Protein 5YY9 (pdb70)

B-factor: mean 42.86, std 7.59, range [27.13, 71.32]

Secondary structure (DSSP, 8-state):
----EEEE-TTT--EEEEEEEEEEEE--SSTT---EEEEEEEETTEEEEEEEEE-GGGEEEPP--B--GGG--TT-EEEEEE-TT-TTS--EEEEEEEEEEEE-SS-EEEEEEEE---EEEEEEES-TT-PBPPP--/--SSB-S-SSS-TTBEEEEE-TTT--EEEEEEEEEE---EEEEEETTBGGG--EEE-TTSEEEPP--B--GGG--TT-EEEEEE-TTSTTS--EEEEEEEEEEEE-SS-EEEEEEE---EEEEEES-TT-PEEPP---/-PPP-------/---------

Solvent-accessible surface area: 16934 Å² total

CATH classification: 2.30.30.30

Organism: Homo sapiens (NCBI:txid9606)

Radius of gyration: 23.42 Å; Cα contacts (8 Å, |Δi|>4): 681; chains: 4; bounding box: 34×60×72 Å

Nearest PDB structures (foldseek):
  5yy9-assembly1_A  TM=1.007E+00  e=8.091E-26  Homo sapiens
  8xv7-assembly2_C  TM=9.515E-01  e=7.589E-22  Homo sapiens
  7fb7-assembly2_B  TM=9.353E-01  e=4.947E-22  Homo sapiens
  8xv4-assembly1_A  TM=9.234E-01  e=4.214E-22  Homo sapiens
  8xv4-assembly2_B  TM=9.171E-01  e=1.605E-21  Homo sapiens

Sequence (295 aa):
VNEYVDARDTNMGAWFEAQVVRVTRKAPSRPALEEDVIYHVKYDDYPENGVVQMNSRDVRARARTIIKWQDLEVGQVVMLNYNPDNPKERGFWYDAEISRKRETRTARELYANVVLGDSLNDCRIIFVDEVFKIERPDMWDETELGLYKVNEYVDARDTNMGAWFEAQVVRVTRDVIYHVKYDDYPENGVVQMNSRDVRARARTIIKWQDLEVGQVVMLNYNPDNPKERGFWYDAEISRKRETRTARELYANVVLSLNDCRIIFVDEVFKIERPGIPKRRTARQLPIPKRRTARQ

Foldseek 3Di:
DDDWKWFADLQQQFIATKHWDDKDWDPDPDPVDDTFIWTWIAGPVCCVVPTDTDHPVRMGHDFDDWQALVRDDQFDWWWAFACPVCRQDTHGTFTWGWHDWDDDPPDTWTFTWTDGNPIRGGRTGDCSRGITDGDDD/DDPFFDCPDPAHAQAWKWFQDLPLRFTAIWGFHTWGPVIWTWIDGPVCCVVPTDTDDPVGIDHDFDDWQALVRDDAFAWWWAFAQPVCRVDTHGTFTWGWHDWDDDPPDTWTFTQGPSGRGTRTGDCSRGITHGDDDD/DDDDDDDDDDD/DDDDDDDDD

GO terms:
  GO:0061630 ubiquitin protein ligase activity (F, IDA)
  GO:0141119 chromosomal DNA methylation maintenance following DNA replication (P, IDA)
  GO:0006511 ubiquitin-dependent protein catabolic process (P, IDA)
  GO:0090307 mitotic spindle assembly (P, IDA)
  GO:0071168 protein localization to chromatin (P, IDA)
  GO:0005819 spindle (C, IC)
  GO:0062072 histone H3K9me2/3 reader activity (F, IDA)
  GO:0004842 ubiquitin-protein transferase activity (F, IDA)
  GO:0000785 chromatin (C, IDA)
  GO:0000791 euchromatin (C, IDA)
  GO:0000792 heterochromatin (C, IDA)
  GO:0005657 replication fork (C, IDA)
  GO:0008270 zinc ion binding (F, IDA)
  GO:0008327 methyl-CpG binding (F, IDA)
  GO:0042393 histone binding (F, IDA)
  GO:0044729 hemi-methylated DNA-binding (F, IDA)
  GO:0051865 protein autoubiquitination (P, IDA)
  GO:0140234 histone H3K23 ubiquitin ligase activity (F, IDA)
  GO:0140248 histone H3K18 ubiquitin ligase activity (F, IDA)
  GO:0140851 histone H3K14 ubiquitin ligase activity (F, IDA)

Structure (mmCIF, N/CA/C/O backbone):
data_5YY9
#
_entry.id   5YY9
#
_cell.length_a   27.105
_cell.length_b   97.349
_cell.length_c   132.529
_cell.angle_alpha   90.00
_cell.angle_beta   90.00
_cell.angle_gamma   90.00
#
_symmetry.space_group_name_H-M   'P 21 21 21'
#
loop_
_entity.id
_entity.type
_entity.pdbx_description
1 polymer 'E3 ubiquitin-protein ligase UHRF1'
2 polymer 'Ligase 1'
3 water water
#
loop_
_atom_site.group_PDB
_atom_site.id
_atom_site.type_symbol
_atom_site.label_atom_id
_atom_site.label_alt_id
_atom_site.label_comp_id
_atom_site.label_asym_id
_atom_site.label_entity_id
_atom_site.label_seq_id
_atom_site.pdbx_PDB_ins_code
_atom_site.Cartn_x
_atom_site.Cartn_y
_atom_site.Cartn_z
_atom_site.occupancy
_atom_site.B_iso_or_equiv
_atom_site.auth_seq_id
_atom_site.auth_comp_id
_atom_site.auth_asym_id
_atom_site.auth_atom_id
_atom_site.pdbx_PDB_model_num
ATOM 1 N N . VAL A 1 15 ? -1.411 -26.340 15.220 1.00 60.76 137 VAL A N 1
ATOM 2 C CA . VAL A 1 15 ? -1.286 -26.660 16.638 1.00 63.51 137 VAL A CA 1
ATOM 3 C C . VAL A 1 15 ? -1.513 -25.400 17.485 1.00 63.94 137 VAL A C 1
ATOM 4 O O . VAL A 1 15 ? -1.858 -25.482 18.666 1.00 61.10 137 VAL A O 1
ATOM 8 N N . ASN A 1 16 ? -1.323 -24.236 16.872 1.00 62.94 138 ASN A N 1
ATOM 9 C CA . ASN A 1 16 ? -1.684 -22.962 17.491 1.00 58.92 138 ASN A CA 1
ATOM 10 C C . ASN A 1 16 ? -2.883 -22.419 16.699 1.00 59.77 138 ASN A C 1
ATOM 11 O O . ASN A 1 16 ? -3.081 -22.917 15.590 1.00 64.91 138 ASN A O 1
ATOM 16 N N . GLU A 1 17 ? -3.712 -21.458 17.155 1.00 56.49 139 GLU A N 1
ATOM 17 C CA . GLU A 1 17 ? -3.635 -20.470 18.262 1.00 56.37 139 GLU A CA 1
ATOM 18 C C . GLU A 1 17 ? -2.868 -19.232 17.785 1.00 56.63 139 GLU A C 1
ATOM 19 O O . GLU A 1 17 ? -1.730 -18.985 18.186 1.00 59.92 139 GLU A O 1
ATOM 21 N N . TYR A 1 18 ? -3.529 -18.465 16.915 1.00 48.80 140 TYR A N 1
ATOM 22 C CA . TYR A 1 18 ? -3.049 -17.184 16.411 1.00 43.80 140 TYR A CA 1
ATOM 23 C C . TYR A 1 18 ? -4.264 -16.300 16.183 1.00 37.38 140 TYR A C 1
ATOM 24 O O . TYR A 1 18 ? -5.279 -16.770 15.660 1.00 34.47 140 TYR A O 1
ATOM 33 N N . VAL A 1 19 ? -4.172 -15.023 16.560 1.00 37.40 141 VAL A N 1
ATOM 34 C CA . VAL A 1 19 ? -5.328 -14.138 16.507 1.00 35.79 141 VAL A CA 1
ATOM 35 C C . VAL A 1 19 ? -4.933 -12.789 15.916 1.00 34.43 141 VAL A C 1
ATOM 36 O O . VAL A 1 19 ? -3.753 -12.454 15.783 1.00 29.48 141 VAL A O 1
ATOM 40 N N . ASP A 1 20 ? -5.963 -12.026 15.547 1.00 34.11 142 ASP A N 1
ATOM 41 C CA . ASP A 1 20 ? -5.869 -10.643 15.105 1.00 33.78 142 ASP A CA 1
ATOM 42 C C . ASP A 1 20 ? -6.614 -9.768 16.104 1.00 33.56 142 ASP A C 1
ATOM 43 O O . ASP A 1 20 ? -7.674 -10.156 16.609 1.00 29.94 142 ASP A O 1
ATOM 48 N N . ALA A 1 21 ? -6.054 -8.601 16.407 1.00 33.10 143 ALA A N 1
ATOM 49 C CA . ALA A 1 21 ? -6.633 -7.684 17.379 1.00 37.52 143 ALA A CA 1
ATOM 50 C C . ALA A 1 21 ? -6.935 -6.355 16.702 1.00 34.91 143 ALA A C 1
ATOM 51 O O . ALA A 1 21 ? -6.069 -5.792 16.025 1.00 36.31 143 ALA A O 1
ATOM 53 N N . ARG A 1 22 ? -8.154 -5.851 16.891 1.00 34.70 144 ARG A N 1
ATOM 54 C CA . ARG A 1 22 ? -8.597 -4.614 16.256 1.00 38.92 144 ARG A CA 1
ATOM 55 C C . ARG A 1 22 ? -8.451 -3.465 17.249 1.00 37.76 144 ARG A C 1
ATOM 56 O O . ARG A 1 22 ? -9.126 -3.441 18.283 1.00 36.96 144 ARG A O 1
ATOM 64 N N . ASP A 1 23 ? -7.571 -2.514 16.937 1.00 38.73 145 ASP A N 1
ATOM 65 C CA . ASP A 1 23 ? -7.515 -1.287 17.720 1.00 41.67 145 ASP A CA 1
ATOM 66 C C . ASP A 1 23 ? -8.817 -0.520 17.548 1.00 44.06 145 ASP A C 1
ATOM 67 O O . ASP A 1 23 ? -9.257 -0.264 16.423 1.00 42.11 145 ASP A O 1
ATOM 72 N N . THR A 1 24 ? -9.430 -0.141 18.670 1.00 46.03 146 THR A N 1
ATOM 73 C CA . THR A 1 24 ? -10.796 0.369 18.623 1.00 49.38 146 THR A CA 1
ATOM 74 C C . THR A 1 24 ? -10.885 1.783 18.066 1.00 47.68 146 THR A C 1
ATOM 75 O O . THR A 1 24 ? -11.975 2.207 17.666 1.00 52.88 146 THR A O 1
ATOM 79 N N . ASN A 1 25 ? -9.777 2.514 18.011 1.00 47.49 147 ASN A N 1
ATOM 80 C CA . ASN A 1 25 ? -9.823 3.893 17.539 1.00 50.43 147 ASN A CA 1
ATOM 81 C C . ASN A 1 25 ? -9.429 4.040 16.078 1.00 48.27 147 ASN A C 1
ATOM 82 O O .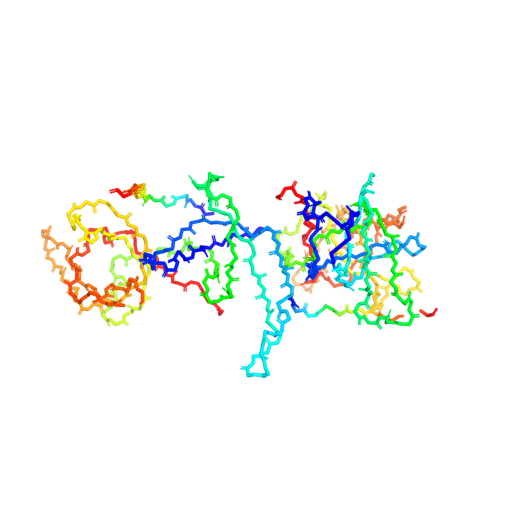 ASN A 1 25 ? -10.001 4.885 15.382 1.00 50.57 147 ASN A O 1
ATOM 87 N N . MET A 1 26 ? -8.488 3.234 15.593 1.00 45.22 148 MET A N 1
ATOM 88 C CA . MET A 1 26 ? -8.167 3.223 14.174 1.00 44.62 148 MET A CA 1
ATOM 89 C C . MET A 1 26 ? -9.044 2.278 13.373 1.00 42.74 148 MET A C 1
ATOM 90 O O . MET A 1 26 ? -9.143 2.433 12.150 1.00 42.08 148 MET A O 1
ATOM 95 N N . GLY A 1 27 ? -9.669 1.306 14.029 1.00 41.83 149 GLY A N 1
ATOM 96 C CA . GLY A 1 27 ? -10.483 0.325 13.350 1.00 39.34 149 GLY A CA 1
ATOM 97 C C . GLY A 1 27 ? -9.708 -0.751 12.629 1.00 32.61 149 GLY A C 1
ATOM 98 O O . GLY A 1 27 ? -10.330 -1.638 12.036 1.00 28.73 149 GLY A O 1
ATOM 99 N N . ALA A 1 28 ? -8.377 -0.717 12.680 1.00 36.41 150 ALA A N 1
ATOM 100 C CA . ALA A 1 28 ? -7.536 -1.652 11.946 1.00 36.75 150 ALA A CA 1
ATOM 101 C C . ALA A 1 28 ? -7.198 -2.884 12.779 1.00 34.00 150 ALA A C 1
ATOM 102 O O . ALA A 1 28 ? -7.183 -2.852 14.011 1.00 31.30 150 ALA A O 1
ATOM 104 N N . TRP A 1 29 ? -6.878 -3.968 12.079 1.00 34.31 151 TRP A N 1
ATOM 105 C CA . TRP A 1 29 ? -6.536 -5.232 12.710 1.00 32.24 151 TRP A CA 1
ATOM 106 C C . TRP A 1 29 ? -5.027 -5.420 12.719 1.00 33.88 151 TRP A C 1
ATOM 107 O O . TRP A 1 29 ? -4.342 -5.127 11.734 1.00 35.49 151 TRP A O 1
ATOM 118 N N . PHE A 1 30 ? -4.516 -5.910 13.841 1.00 34.33 152 PHE A N 1
ATOM 119 C CA . PHE A 1 30 ? -3.096 -6.145 14.020 1.00 30.80 152 PHE A CA 1
ATOM 120 C C . PHE A 1 30 ? -2.891 -7.533 14.603 1.00 33.60 152 PHE A C 1
ATOM 121 O O . PHE A 1 30 ? -3.740 -8.053 15.333 1.00 38.36 152 PHE A O 1
ATOM 129 N N . GLU A 1 31 ? -1.750 -8.121 14.270 1.00 32.11 153 GLU A N 1
ATOM 130 C CA . GLU A 1 31 ? -1.398 -9.439 14.770 1.00 36.86 153 GLU A CA 1
ATOM 131 C C . GLU A 1 31 ? -1.133 -9.370 16.273 1.00 35.81 153 GLU A C 1
ATOM 132 O O . GLU A 1 31 ? -0.471 -8.452 16.765 1.00 34.86 153 GLU A O 1
ATOM 138 N N . ALA A 1 32 ? -1.674 -10.334 17.011 1.00 35.24 154 ALA A N 1
ATOM 139 C CA . ALA A 1 32 ? -1.635 -10.259 18.464 1.00 39.12 154 ALA A CA 1
ATOM 140 C C . ALA A 1 32 ? -1.747 -11.656 19.051 1.00 37.08 154 ALA A C 1
ATOM 141 O O . ALA A 1 32 ? -1.977 -12.638 18.340 1.00 36.64 154 ALA A O 1
ATOM 143 N N . GLN A 1 33 ? -1.568 -11.734 20.368 1.00 34.69 155 GLN A N 1
ATOM 144 C CA . GLN A 1 33 ? -1.750 -12.980 21.096 1.00 38.96 155 GLN A CA 1
ATOM 145 C C . GLN A 1 33 ? -2.610 -12.739 22.325 1.00 36.77 155 GLN A C 1
ATOM 146 O O . GLN A 1 33 ? -2.643 -11.636 22.872 1.00 34.33 155 GLN A O 1
ATOM 152 N N . VAL A 1 34 ? -3.298 -13.791 22.755 1.00 39.39 156 VAL A N 1
ATOM 153 C CA . VAL A 1 34 ? -4.174 -13.741 23.918 1.00 35.84 156 VAL A CA 1
ATOM 154 C C . VAL A 1 34 ? -3.370 -14.123 25.152 1.00 38.30 156 VAL A C 1
ATOM 155 O O . VAL A 1 34 ? -2.775 -15.206 25.206 1.00 38.93 156 VAL A O 1
ATOM 159 N N . VAL A 1 35 ? -3.370 -13.244 26.153 1.00 36.55 157 VAL A N 1
ATOM 160 C CA . VAL A 1 35 ? -2.601 -13.457 27.373 1.00 37.57 157 VAL A CA 1
ATOM 161 C C . VAL A 1 35 ? -3.497 -14.043 28.457 1.00 39.44 157 VAL A C 1
ATOM 162 O O . VAL A 1 35 ? -3.208 -15.114 29.000 1.00 37.84 157 VAL A O 1
ATOM 166 N N . ARG A 1 36 ? -4.583 -13.346 28.781 1.00 40.92 158 ARG A N 1
ATOM 167 C CA . ARG A 1 36 ? -5.517 -13.778 29.809 1.00 37.76 158 ARG A CA 1
ATOM 168 C C . ARG A 1 36 ? -6.941 -13.702 29.283 1.00 37.56 158 ARG A C 1
ATOM 169 O O . ARG A 1 36 ? -7.252 -12.930 28.372 1.00 40.62 158 ARG A O 1
ATOM 177 N N . VAL A 1 37 ? -7.806 -14.512 29.881 1.00 39.87 159 VAL A N 1
ATOM 178 C CA . VAL A 1 37 ? -9.252 -14.380 29.743 1.00 43.61 159 VAL A CA 1
ATOM 179 C C . VAL A 1 37 ? -9.824 -14.242 31.150 1.00 42.11 159 VAL A C 1
ATOM 180 O O . VAL A 1 37 ? -9.670 -15.149 31.979 1.00 40.92 159 VAL A O 1
ATOM 184 N N . THR A 1 38 ? -10.464 -13.106 31.427 1.00 42.16 160 THR A N 1
ATOM 185 C CA . THR A 1 38 ? -11.016 -12.818 32.744 1.00 41.28 160 THR A CA 1
ATOM 186 C C . THR A 1 38 ? -12.513 -12.560 32.641 1.00 43.72 160 THR A C 1
ATOM 187 O O . THR A 1 38 ? -13.069 -12.355 31.559 1.00 45.56 160 THR A O 1
ATOM 191 N N . ARG A 1 39 ? -13.160 -12.572 33.800 1.00 45.83 161 ARG A N 1
ATOM 192 C CA . ARG A 1 39 ? -14.599 -12.388 33.904 1.00 46.03 161 ARG A CA 1
ATOM 193 C C . ARG A 1 39 ? -14.886 -10.947 34.311 1.00 45.32 161 ARG A C 1
ATOM 194 O O . ARG A 1 39 ? -14.396 -10.480 35.344 1.00 44.43 161 ARG A O 1
ATOM 202 N N . LYS A 1 40 ? -15.665 -10.243 33.493 1.00 46.69 162 LYS A N 1
ATOM 203 C CA . LYS A 1 40 ? -16.061 -8.865 33.773 1.00 45.34 162 LYS A CA 1
ATOM 204 C C . LYS A 1 40 ? -17.429 -8.893 34.439 1.00 47.98 162 LYS A C 1
ATOM 205 O O . LYS A 1 40 ? -18.450 -9.068 33.768 1.00 49.53 162 LYS A O 1
ATOM 211 N N . ALA A 1 41 ? -17.448 -8.723 35.757 1.00 47.46 163 ALA A N 1
ATOM 212 C CA . ALA A 1 41 ? -18.714 -8.640 36.466 1.00 46.89 163 ALA A CA 1
ATOM 213 C C . ALA A 1 41 ? -19.477 -7.400 36.004 1.00 45.85 163 ALA A C 1
ATOM 214 O O . ALA A 1 41 ? -18.862 -6.362 35.728 1.00 44.42 163 ALA A O 1
ATOM 216 N N . PRO A 1 42 ? -20.803 -7.473 35.897 1.00 46.48 164 PRO A N 1
ATOM 217 C CA . PRO A 1 42 ? -21.565 -6.339 35.356 1.00 46.80 164 PRO A CA 1
ATOM 218 C C . PRO A 1 42 ? -21.406 -5.088 36.208 1.00 48.31 164 PRO A C 1
ATOM 219 O O . PRO A 1 42 ? -21.527 -5.127 37.436 1.00 47.41 164 PRO A O 1
ATOM 223 N N . SER A 1 43 ? -21.117 -3.972 35.536 1.00 46.91 165 SER A N 1
ATOM 224 C CA . SER A 1 43 ? -21.013 -2.680 36.200 1.00 47.96 165 SER A CA 1
ATOM 225 C C . SER A 1 43 ? -22.374 -2.068 36.485 1.00 47.97 165 SER A C 1
ATOM 226 O O . SER A 1 43 ? -22.474 -1.158 37.314 1.00 45.06 165 SER A O 1
ATOM 229 N N . ARG A 1 44 ? -23.413 -2.538 35.805 1.00 48.29 166 ARG A N 1
ATOM 230 C CA . ARG A 1 44 ? -24.761 -2.024 35.939 1.00 45.01 166 ARG A CA 1
ATOM 231 C C . ARG A 1 44 ? -25.726 -3.173 35.712 1.00 46.05 166 ARG A C 1
ATOM 232 O O . ARG A 1 44 ? -25.340 -4.199 35.131 1.00 43.56 166 ARG A O 1
ATOM 240 N N . PRO A 1 45 ? -26.976 -3.045 36.154 1.00 47.17 176 PRO A N 1
ATOM 241 C CA . PRO A 1 45 ? -27.950 -4.117 35.895 1.00 49.84 176 PRO A CA 1
ATOM 242 C C . PRO A 1 45 ? -28.196 -4.376 34.413 1.00 46.79 176 PRO A C 1
ATOM 243 O O . PRO A 1 45 ? -28.508 -5.514 34.038 1.00 43.96 176 PRO A O 1
ATOM 247 N N . ALA A 1 46 ? -28.056 -3.365 33.553 1.00 46.29 177 ALA A N 1
ATOM 248 C CA . ALA A 1 46 ? -28.293 -3.548 32.124 1.00 47.17 177 ALA A CA 1
ATOM 249 C C . ALA A 1 46 ? -27.102 -4.167 31.397 1.00 48.49 177 ALA A C 1
ATOM 250 O O . ALA A 1 46 ? -27.021 -4.070 30.164 1.00 48.48 177 ALA A O 1
ATOM 252 N N . LEU A 1 47 ? -26.180 -4.792 32.125 1.00 47.27 178 LEU A N 1
ATOM 253 C CA . LEU A 1 47 ? -25.039 -5.477 31.536 1.00 45.88 178 LEU A CA 1
ATOM 254 C C . LEU A 1 47 ? -24.995 -6.910 32.046 1.00 47.97 178 LEU A C 1
ATOM 255 O O . LEU A 1 47 ? -25.374 -7.186 33.190 1.00 51.76 178 LEU A O 1
ATOM 260 N N . GLU A 1 48 ? -24.548 -7.818 31.184 1.00 51.16 179 GLU A N 1
ATOM 261 C CA . GLU A 1 48 ? -24.374 -9.221 31.523 1.00 52.35 179 GLU A CA 1
ATOM 262 C C . GLU A 1 48 ? -22.908 -9.507 31.826 1.00 51.91 179 GLU A C 1
ATOM 263 O O . GLU A 1 48 ? -22.012 -8.741 31.461 1.00 50.61 179 GLU A O 1
ATOM 265 N N . GLU A 1 49 ? -22.673 -10.621 32.514 1.00 51.58 180 GLU A N 1
ATOM 266 C CA . GLU A 1 49 ? -21.310 -11.059 32.796 1.00 50.32 180 GLU A CA 1
ATOM 267 C C . GLU A 1 49 ? -20.670 -11.548 31.503 1.00 54.49 180 GLU A C 1
ATOM 268 O O . GLU A 1 49 ? -21.021 -12.617 30.994 1.00 55.19 180 GLU A O 1
ATOM 271 N N . ASP A 1 50 ? -19.735 -10.768 30.971 1.00 50.90 181 ASP A N 1
ATOM 272 C CA . ASP A 1 50 ? -19.050 -11.090 29.730 1.00 54.19 181 ASP A CA 1
ATOM 273 C C . ASP A 1 50 ? -17.582 -11.390 30.006 1.00 51.18 181 ASP A C 1
ATOM 274 O O . ASP A 1 50 ? -17.055 -11.115 31.087 1.00 50.43 181 ASP A O 1
ATOM 279 N N . VAL A 1 51 ? -16.925 -11.976 29.006 1.00 48.56 182 VAL A N 1
ATOM 280 C CA . VAL A 1 51 ? -15.523 -12.362 29.101 1.00 51.29 182 VAL A CA 1
ATOM 281 C C . VAL A 1 51 ? -14.658 -11.291 28.449 1.00 50.73 182 VAL A C 1
ATOM 282 O O . VAL A 1 51 ? -15.015 -10.720 27.409 1.00 49.97 182 VAL A O 1
ATOM 286 N N . ILE A 1 52 ? -13.527 -11.001 29.079 1.00 48.41 183 ILE A N 1
ATOM 287 C CA . ILE A 1 52 ? -12.544 -10.060 28.560 1.00 43.83 183 ILE A CA 1
ATOM 288 C C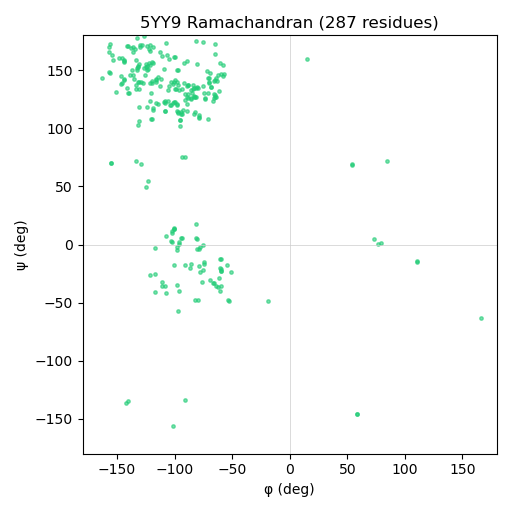 . ILE A 1 52 ? -11.359 -10.844 28.019 1.00 42.74 183 ILE A C 1
ATOM 289 O O . ILE A 1 52 ? -10.909 -11.817 28.636 1.00 43.53 183 ILE A O 1
ATOM 294 N N . TYR A 1 53 ? -10.865 -10.441 26.855 1.00 41.14 184 TYR A N 1
ATOM 295 C CA . TYR A 1 53 ? -9.652 -11.008 26.282 1.00 38.17 184 TYR A CA 1
ATOM 296 C C . TYR A 1 53 ? -8.528 -9.999 26.445 1.00 40.59 184 TYR A C 1
ATOM 297 O O . TYR A 1 53 ? -8.653 -8.847 26.015 1.00 42.96 184 TYR A O 1
ATOM 306 N N . HIS A 1 54 ? -7.452 -10.428 27.099 1.00 38.30 185 HIS A N 1
ATOM 307 C CA . HIS A 1 54 ? -6.266 -9.605 27.303 1.00 37.74 185 HIS A CA 1
ATOM 308 C C . HIS A 1 54 ? -5.276 -9.921 26.187 1.00 35.04 185 HIS A C 1
ATOM 309 O O . HIS A 1 54 ? -4.786 -11.050 26.082 1.00 37.47 185 HIS A O 1
ATOM 316 N N . VAL A 1 55 ? -5.011 -8.942 25.328 1.00 31.85 186 VAL A N 1
ATOM 317 C CA . VAL A 1 55 ? -4.180 -9.169 24.155 1.00 36.06 186 VAL A CA 1
ATOM 318 C C . VAL A 1 55 ? -2.980 -8.238 24.201 1.00 34.79 186 VAL A C 1
ATOM 319 O O . VAL A 1 55 ? -3.014 -7.166 24.813 1.00 34.65 186 VAL A O 1
ATOM 323 N N . LYS A 1 56 ? -1.910 -8.668 23.536 1.00 36.53 187 LYS A N 1
ATOM 324 C CA . LYS A 1 56 ? -0.718 -7.867 23.309 1.00 36.88 187 LYS A CA 1
ATOM 325 C C . LYS A 1 56 ? -0.384 -7.918 21.826 1.00 36.60 187 LYS A C 1
ATOM 326 O O . LYS A 1 56 ? -0.527 -8.965 21.187 1.00 36.33 187 LYS A O 1
ATOM 330 N N . TYR A 1 57 ? 0.033 -6.782 21.273 1.00 39.01 188 TYR A N 1
ATOM 331 C CA . TYR A 1 57 ? 0.339 -6.706 19.851 1.00 35.64 188 TYR A CA 1
ATOM 332 C C . TYR A 1 57 ? 1.757 -7.206 19.590 1.00 37.78 188 TYR A C 1
ATOM 333 O O . TYR A 1 57 ? 2.696 -6.821 20.293 1.00 39.95 188 TYR A O 1
ATOM 342 N N . ASP A 1 58 ? 1.913 -8.043 18.558 1.00 43.29 189 ASP A N 1
ATOM 343 C CA . ASP A 1 58 ? 3.203 -8.682 18.299 1.00 40.30 189 ASP A CA 1
ATOM 344 C C . ASP A 1 58 ? 4.299 -7.662 18.024 1.00 41.29 189 ASP A C 1
ATOM 345 O O . ASP A 1 58 ? 5.428 -7.815 18.504 1.00 45.36 189 ASP A O 1
ATOM 350 N N . ASP A 1 59 ? 3.991 -6.604 17.278 1.00 40.14 190 ASP A N 1
ATOM 351 C CA . ASP A 1 59 ? 5.001 -5.608 16.944 1.00 47.71 190 ASP A CA 1
ATOM 352 C C . ASP A 1 59 ? 4.975 -4.386 17.847 1.00 48.28 190 ASP A C 1
ATOM 353 O O . ASP A 1 59 ? 5.834 -3.513 17.701 1.00 49.26 190 ASP A O 1
ATOM 358 N N . TYR A 1 60 ? 4.047 -4.311 18.795 1.00 48.17 191 TYR A N 1
ATOM 359 C CA . TYR A 1 60 ? 3.970 -3.186 19.725 1.00 47.16 191 TYR A CA 1
ATOM 360 C 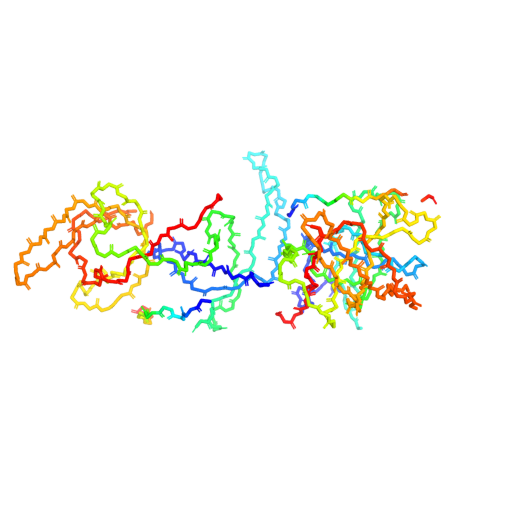C . TYR A 1 60 ? 3.893 -3.721 21.147 1.00 49.00 191 TYR A C 1
ATOM 361 O O . TYR A 1 60 ? 2.865 -3.594 21.823 1.00 47.76 191 TYR A O 1
ATOM 370 N N . PRO A 1 61 ? 4.984 -4.313 21.644 1.00 50.53 192 PRO A N 1
ATOM 371 C CA . PRO A 1 61 ? 5.010 -4.757 23.039 1.00 50.10 192 PRO A CA 1
ATOM 372 C C . PRO A 1 61 ? 5.242 -3.621 24.013 1.00 52.12 192 PRO A C 1
ATOM 373 O O . PRO A 1 61 ? 5.231 -3.850 25.227 1.00 54.95 192 PRO A O 1
ATOM 377 N N . GLU A 1 62 ? 5.433 -2.405 23.508 1.00 52.45 193 GLU A N 1
ATOM 378 C CA . GLU A 1 62 ? 5.549 -1.243 24.370 1.00 53.98 193 GLU A CA 1
ATOM 379 C C . GLU A 1 62 ? 4.192 -0.779 24.878 1.00 54.13 193 GLU A C 1
ATOM 380 O O . GLU A 1 62 ? 4.126 -0.138 25.934 1.00 54.76 193 GLU A O 1
ATOM 386 N N . ASN A 1 63 ? 3.116 -1.105 24.160 1.00 50.55 194 ASN A N 1
ATOM 387 C CA . ASN A 1 63 ? 1.759 -0.751 24.552 1.00 48.29 194 ASN A CA 1
ATOM 388 C C . ASN A 1 63 ? 1.169 -1.696 25.586 1.00 49.20 194 ASN A C 1
ATOM 389 O O . ASN A 1 63 ? -0.013 -1.557 25.923 1.00 48.30 194 ASN A O 1
ATOM 394 N N . GLY A 1 64 ? 1.953 -2.642 26.091 1.00 46.65 195 GLY A N 1
ATOM 395 C CA . GLY A 1 64 ? 1.482 -3.572 27.091 1.00 46.91 195 GLY A CA 1
ATOM 396 C C . GLY A 1 64 ? 0.289 -4.391 26.638 1.00 43.70 195 GLY A C 1
ATOM 397 O O . GLY A 1 64 ? 0.141 -4.747 25.464 1.00 44.60 195 GLY A O 1
ATOM 398 N N . VAL A 1 65 ? -0.584 -4.684 27.598 1.00 41.37 196 VAL A N 1
ATOM 399 C CA . VAL A 1 65 ? -1.761 -5.519 27.391 1.00 38.34 196 VAL A CA 1
ATOM 400 C C . VAL A 1 65 ? -2.985 -4.632 27.209 1.00 38.28 196 VAL A C 1
ATOM 401 O O . VAL A 1 65 ? -3.087 -3.558 27.815 1.00 39.18 196 VAL A O 1
ATOM 405 N N . VAL A 1 66 ? -3.872 -5.038 26.301 1.00 36.71 197 VAL A N 1
ATOM 406 C CA . VAL A 1 66 ? -5.120 -4.336 26.024 1.00 36.45 197 VAL A CA 1
ATOM 407 C C . VAL A 1 66 ? -6.280 -5.251 26.387 1.00 37.51 197 VAL A C 1
ATOM 408 O O . VAL A 1 66 ? -6.226 -6.459 26.131 1.00 38.30 197 VAL A O 1
ATOM 412 N N . GLN A 1 67 ? -7.338 -4.677 26.956 1.00 39.85 198 GLN A N 1
ATOM 413 C CA . GLN A 1 67 ? -8.539 -5.425 27.319 1.00 44.54 198 GLN A CA 1
ATOM 414 C C . GLN A 1 67 ? -9.581 -5.256 26.225 1.00 39.58 198 GLN A C 1
ATOM 415 O O . GLN A 1 67 ? -9.996 -4.131 25.934 1.00 42.33 198 GLN A O 1
ATOM 421 N N . MET A 1 68 ? -9.994 -6.362 25.611 1.00 35.89 199 MET A N 1
ATOM 422 C CA . MET A 1 68 ? -10.941 -6.306 24.508 1.00 38.90 199 MET A CA 1
ATOM 423 C C . MET A 1 68 ? -12.027 -7.360 24.687 1.00 37.52 199 MET A C 1
ATOM 424 O O . MET A 1 68 ? -11.903 -8.290 25.489 1.00 39.53 199 MET A O 1
ATOM 429 N N . ASN A 1 69 ? -13.075 -7.240 23.879 1.00 41.54 200 ASN A N 1
ATOM 430 C CA . ASN A 1 69 ? -14.173 -8.194 23.851 1.00 41.09 200 ASN A CA 1
ATOM 431 C C . ASN A 1 69 ? -14.079 -9.039 22.589 1.00 40.48 200 ASN A C 1
ATOM 432 O O . ASN A 1 69 ? -13.378 -8.692 21.633 1.00 40.01 200 ASN A O 1
ATOM 437 N N . SER A 1 70 ? -14.798 -10.164 22.609 1.00 41.74 201 SER A N 1
ATOM 438 C CA . SER A 1 70 ? -14.733 -11.140 21.526 1.00 42.20 201 SER A CA 1
ATOM 439 C C . SER A 1 70 ? -14.937 -10.535 20.145 1.00 42.72 201 SER A C 1
ATOM 440 O O . SER A 1 70 ? -14.474 -11.115 19.156 1.00 42.55 201 SER A O 1
ATOM 443 N N . ARG A 1 71 ? -15.599 -9.381 20.050 1.00 41.94 202 ARG A N 1
ATOM 444 C CA . ARG A 1 71 ? -15.835 -8.777 18.744 1.00 41.36 202 ARG A CA 1
ATOM 445 C C . ARG A 1 71 ? -14.547 -8.262 18.120 1.00 42.96 202 ARG A C 1
ATOM 446 O O . ARG A 1 71 ? -14.419 -8.243 16.891 1.00 41.56 202 ARG A O 1
ATOM 454 N N . ASP A 1 72 ? -13.589 -7.842 18.943 1.00 43.22 203 ASP A N 1
ATOM 455 C CA . ASP A 1 72 ? -12.335 -7.277 18.469 1.00 40.69 203 ASP A CA 1
ATOM 456 C C . ASP A 1 72 ? -11.185 -8.276 18.503 1.00 37.24 203 ASP A C 1
ATOM 457 O O . ASP A 1 72 ? -10.026 -7.877 18.354 1.00 35.82 203 ASP A O 1
ATOM 462 N N . VAL A 1 73 ? -11.473 -9.561 18.681 1.00 34.56 204 VAL A N 1
ATOM 463 C CA . VAL A 1 73 ? -10.462 -10.609 18.606 1.00 36.03 204 VAL A CA 1
ATOM 464 C C . VAL A 1 73 ? -11.010 -11.700 17.698 1.00 32.45 204 VAL A C 1
ATOM 465 O O . VAL A 1 73 ? -12.167 -12.108 17.842 1.00 35.06 204 VAL A O 1
ATOM 469 N N . ARG A 1 74 ? -10.181 -12.180 16.777 1.00 31.60 205 ARG A N 1
ATOM 470 C CA . ARG A 1 74 ? -10.604 -13.215 15.841 1.00 33.17 205 ARG A CA 1
ATOM 471 C C . ARG A 1 74 ? -9.370 -13.949 15.339 1.00 31.55 205 ARG A C 1
ATOM 472 O O . ARG A 1 74 ? -8.237 -13.500 15.528 1.00 30.83 205 ARG A O 1
ATOM 480 N N . ALA A 1 75 ? -9.611 -15.100 14.714 1.00 29.78 206 ALA A N 1
ATOM 481 C CA . ALA A 1 75 ? -8.529 -15.910 14.171 1.00 31.34 206 ALA A CA 1
ATOM 482 C C . ALA A 1 75 ? -7.702 -15.111 13.168 1.00 30.31 206 ALA A C 1
ATOM 483 O O . ALA A 1 75 ? -8.213 -14.248 12.451 1.00 33.28 206 ALA A O 1
ATOM 485 N N . ARG A 1 76 ? -6.405 -15.407 13.134 1.00 28.88 207 ARG A N 1
ATOM 486 C CA . ARG A 1 76 ? -5.464 -14.643 12.326 1.00 34.04 207 ARG A CA 1
ATOM 487 C C . ARG A 1 76 ? -5.688 -14.901 10.834 1.00 35.24 207 ARG A C 1
ATOM 488 O O . ARG A 1 76 ? -5.948 -16.032 10.412 1.00 32.66 207 ARG A O 1
ATOM 496 N N . ALA A 1 77 ? -5.603 -13.838 10.033 1.00 32.80 208 ALA A N 1
ATOM 497 C CA . ALA A 1 77 ? -5.865 -13.957 8.603 1.00 35.12 208 ALA A CA 1
ATOM 498 C C . ALA A 1 77 ? -4.791 -14.819 7.954 1.00 37.48 208 ALA A C 1
ATOM 499 O O . ALA A 1 77 ? -3.597 -14.526 8.071 1.00 38.82 208 ALA A O 1
ATOM 501 N N . ARG A 1 78 ? -5.210 -15.891 7.289 1.00 35.96 209 ARG A N 1
ATOM 502 C CA . ARG A 1 78 ? -4.282 -16.821 6.666 1.00 37.81 209 ARG A CA 1
ATOM 503 C C . ARG A 1 78 ? -4.472 -16.987 5.164 1.00 39.06 209 ARG A C 1
ATOM 504 O O . ARG A 1 78 ? -3.510 -17.323 4.470 1.00 32.06 209 ARG A O 1
ATOM 510 N N . THR A 1 79 ? -5.671 -16.761 4.640 1.00 38.71 210 THR A N 1
ATOM 511 C CA . THR A 1 79 ? -6.006 -17.120 3.268 1.00 35.92 210 THR A CA 1
ATOM 512 C C . THR A 1 79 ? -6.120 -15.865 2.416 1.00 35.59 210 THR A C 1
ATOM 513 O O . THR A 1 79 ? -6.937 -14.983 2.703 1.00 37.10 210 THR A O 1
ATOM 517 N N . ILE A 1 80 ? -5.321 -15.799 1.368 1.00 34.06 211 ILE A N 1
ATOM 518 C CA . ILE A 1 80 ? -5.395 -14.711 0.404 1.00 33.99 211 ILE A CA 1
ATOM 519 C C . ILE A 1 80 ? -6.409 -15.086 -0.667 1.00 34.20 211 ILE A C 1
ATOM 520 O O . ILE A 1 80 ? -6.450 -16.231 -1.136 1.00 34.75 211 ILE A O 1
ATOM 525 N N . ILE A 1 81 ? -7.241 -14.125 -1.046 1.00 31.73 212 ILE A N 1
ATOM 526 C CA . ILE A 1 81 ? -8.180 -14.293 -2.145 1.00 31.57 212 ILE A CA 1
ATOM 527 C C . ILE A 1 81 ? -7.497 -13.774 -3.403 1.00 31.02 212 ILE A C 1
ATOM 528 O O . ILE A 1 81 ? -7.174 -12.584 -3.490 1.00 32.09 212 ILE A O 1
ATOM 533 N N . LYS A 1 82 ? -7.250 -14.668 -4.362 1.00 34.93 213 LYS A N 1
ATOM 534 C CA . LYS A 1 82 ? -6.585 -14.276 -5.602 1.00 37.01 213 LYS A CA 1
ATOM 535 C C . LYS A 1 82 ? -7.370 -13.181 -6.313 1.00 35.94 213 LYS A C 1
ATOM 536 O O . LYS A 1 82 ? -8.590 -13.063 -6.163 1.00 39.51 213 LYS A O 1
ATOM 539 N N . TRP A 1 83 ? -6.654 -12.385 -7.115 1.00 37.84 214 TRP A N 1
ATOM 540 C CA . TRP A 1 83 ? -7.285 -11.277 -7.829 1.00 37.67 214 TRP A CA 1
ATOM 541 C C . TRP A 1 83 ? -8.478 -11.752 -8.649 1.00 36.58 214 TRP A C 1
ATOM 542 O O . TRP A 1 83 ? -9.566 -11.167 -8.585 1.00 37.01 214 TRP A O 1
ATOM 553 N N . GLN A 1 84 ? -8.292 -12.828 -9.419 1.00 38.15 215 GLN A N 1
ATOM 554 C CA . GLN A 1 84 ? -9.362 -13.346 -10.267 1.00 39.88 215 GLN A CA 1
ATOM 555 C C . GLN A 1 84 ? -10.601 -13.751 -9.474 1.00 42.17 215 GLN A C 1
ATOM 556 O O . GLN A 1 84 ? -11.697 -13.813 -10.047 1.00 35.87 215 GLN A O 1
ATOM 558 N N . ASP A 1 85 ? -10.463 -14.010 -8.173 1.00 40.80 216 ASP A N 1
ATOM 559 C CA . ASP A 1 85 ? -11.569 -14.504 -7.369 1.00 38.09 216 ASP A CA 1
ATOM 560 C C . ASP A 1 85 ? -12.203 -13.427 -6.495 1.00 38.56 216 ASP A C 1
ATOM 561 O O . ASP A 1 85 ? -13.061 -13.745 -5.665 1.00 38.98 216 ASP A O 1
ATOM 566 N N . LEU A 1 86 ? -11.843 -12.162 -6.694 1.00 39.23 217 LEU A N 1
ATOM 567 C CA . LEU A 1 86 ? -12.444 -11.056 -5.957 1.00 39.20 217 LEU A CA 1
ATOM 568 C C . LEU A 1 86 ? -13.729 -10.596 -6.639 1.00 43.51 217 LEU A C 1
ATOM 569 O O . LEU A 1 86 ? -13.762 -10.408 -7.861 1.00 36.58 217 LEU A O 1
ATOM 574 N N . GLU A 1 87 ? -14.780 -10.413 -5.843 1.00 41.14 218 GLU A N 1
ATOM 575 C CA . GLU A 1 87 ? -16.086 -10.018 -6.345 1.00 38.88 218 GLU A CA 1
ATOM 576 C C . GLU A 1 87 ? -16.557 -8.739 -5.666 1.00 40.01 218 GLU A C 1
ATOM 577 O O . GLU A 1 87 ? -16.190 -8.444 -4.524 1.00 40.94 218 GLU A O 1
ATOM 581 N N . VAL A 1 88 ? -17.406 -7.994 -6.371 1.00 41.78 219 VAL A N 1
ATOM 582 C CA . VAL A 1 88 ? -17.987 -6.792 -5.797 1.00 38.85 219 VAL A CA 1
ATOM 583 C C . VAL A 1 88 ? -19.035 -7.196 -4.773 1.00 41.87 219 VAL A C 1
ATOM 584 O O . VAL A 1 88 ? -19.966 -7.952 -5.080 1.00 43.42 219 VAL A O 1
ATOM 588 N N . GLY A 1 89 ? -18.889 -6.695 -3.550 1.00 39.03 220 GLY A N 1
ATOM 589 C CA . GLY A 1 89 ? -19.787 -7.027 -2.466 1.00 39.54 220 GLY A CA 1
ATOM 590 C C . GLY A 1 89 ? -19.177 -7.887 -1.385 1.00 38.22 220 GLY A C 1
ATOM 591 O O . GLY A 1 89 ? -19.768 -7.994 -0.302 1.00 40.85 220 GLY A O 1
ATOM 592 N N . GLN A 1 90 ? -18.026 -8.509 -1.636 1.00 35.83 221 GLN A N 1
ATOM 593 C CA . GLN A 1 90 ? -17.366 -9.288 -0.599 1.00 35.30 221 GLN A CA 1
ATOM 594 C C . GLN A 1 90 ? -16.804 -8.375 0.475 1.00 33.68 221 GLN A C 1
ATOM 595 O O . GLN A 1 90 ? -16.305 -7.283 0.186 1.00 29.74 221 GLN A O 1
ATOM 601 N N . VAL A 1 91 ? -16.869 -8.837 1.720 1.00 30.26 222 VAL A N 1
ATOM 602 C CA . VAL A 1 91 ? -16.248 -8.145 2.840 1.00 28.92 222 VAL A CA 1
ATOM 603 C C . VAL A 1 91 ? -14.929 -8.845 3.131 1.00 28.35 222 VAL A C 1
ATOM 604 O O . VAL A 1 91 ? -14.883 -10.068 3.306 1.00 31.34 222 VAL A O 1
ATOM 608 N N . VAL A 1 92 ? -13.838 -8.085 3.074 1.00 30.05 223 VAL A N 1
ATOM 609 C CA . VAL A 1 92 ? -12.486 -8.628 3.123 1.00 31.33 223 VAL A CA 1
ATOM 610 C C . VAL A 1 92 ? -11.637 -7.749 4.033 1.00 29.59 223 VAL A C 1
ATOM 611 O O . VAL A 1 92 ? -12.042 -6.659 4.436 1.00 27.78 223 VAL A O 1
ATOM 615 N N . MET A 1 93 ? -10.441 -8.240 4.355 1.00 33.30 224 MET A N 1
ATOM 616 C CA . MET A 1 93 ? -9.435 -7.469 5.080 1.00 32.06 224 MET A CA 1
ATOM 617 C C . MET A 1 93 ? -8.322 -7.117 4.099 1.00 32.37 224 MET A C 1
ATOM 618 O O . MET A 1 93 ? -7.646 -8.009 3.572 1.00 31.87 224 MET A O 1
ATOM 623 N N . LEU A 1 94 ? -8.156 -5.826 3.826 1.00 31.57 225 LEU A N 1
ATOM 624 C CA . LEU A 1 94 ? -7.147 -5.361 2.887 1.00 34.74 225 LEU A CA 1
ATOM 625 C C . LEU A 1 94 ? -6.333 -4.245 3.526 1.00 34.21 225 LEU A C 1
ATOM 626 O O . LEU A 1 94 ? -6.654 -3.745 4.608 1.00 33.94 225 LEU A O 1
ATOM 631 N N . ASN A 1 95 ? -5.274 -3.849 2.831 1.00 34.63 226 ASN A N 1
ATOM 632 C CA . ASN A 1 95 ? -4.345 -2.839 3.313 1.00 35.11 226 ASN A CA 1
ATOM 633 C C . ASN A 1 95 ? -4.683 -1.492 2.690 1.00 35.72 226 ASN A C 1
ATOM 634 O O . ASN A 1 95 ? -4.912 -1.403 1.479 1.00 32.74 226 ASN A O 1
ATOM 639 N N . TYR A 1 96 ? -4.708 -0.451 3.520 1.00 36.56 227 TYR A N 1
ATOM 640 C CA . TYR A 1 96 ? -5.036 0.892 3.065 1.00 34.12 227 TYR A CA 1
ATOM 641 C C . TYR A 1 96 ? -4.424 1.897 4.025 1.00 38.33 227 TYR A C 1
ATOM 642 O O . TYR A 1 96 ? -4.312 1.638 5.225 1.00 37.85 227 TYR A O 1
ATOM 651 N N . ASN A 1 97 ? -4.030 3.044 3.485 1.00 38.63 228 ASN A N 1
ATOM 652 C CA . ASN A 1 97 ? -3.500 4.138 4.297 1.00 39.53 228 ASN A CA 1
ATOM 653 C C . ASN A 1 97 ? -4.391 5.351 4.087 1.00 40.63 228 ASN A C 1
ATOM 654 O O . ASN A 1 97 ? -4.353 5.961 3.003 1.00 39.91 228 ASN A O 1
ATOM 659 N N . PRO A 1 98 ? -5.208 5.740 5.071 1.00 42.94 229 PRO A N 1
ATOM 660 C CA . PRO A 1 98 ? -6.160 6.836 4.829 1.00 41.59 229 PRO A CA 1
ATOM 661 C C . PRO A 1 98 ? -5.496 8.183 4.603 1.00 45.76 229 PRO A C 1
ATOM 662 O O . PRO A 1 98 ? -6.015 8.984 3.815 1.00 47.10 229 PRO A O 1
ATOM 666 N N . ASP A 1 99 ? -4.360 8.453 5.246 1.00 46.77 230 ASP A N 1
ATOM 667 C CA . ASP A 1 99 ? -3.692 9.744 5.145 1.00 47.24 230 ASP A CA 1
ATOM 668 C C . ASP A 1 99 ? -2.586 9.757 4.102 1.00 49.43 230 ASP A C 1
ATOM 669 O O . ASP A 1 99 ? -1.913 10.781 3.940 1.00 50.45 230 ASP A O 1
ATOM 674 N N . ASN A 1 100 ? -2.384 8.648 3.401 1.00 49.45 231 ASN A N 1
ATOM 675 C CA . ASN A 1 100 ? -1.443 8.524 2.297 1.00 46.40 231 ASN A CA 1
ATOM 676 C C . ASN A 1 100 ? -1.923 7.393 1.399 1.00 42.80 231 ASN A C 1
ATOM 677 O O . ASN A 1 100 ? -1.290 6.330 1.349 1.00 41.96 231 ASN A O 1
ATOM 682 N N . PRO A 1 101 ? -3.032 7.587 0.677 1.00 40.08 232 PRO A N 1
ATOM 683 C CA . PRO A 1 101 ? -3.666 6.463 -0.035 1.00 39.97 232 PRO A CA 1
ATOM 684 C C . PRO A 1 101 ? -2.774 5.785 -1.059 1.00 42.94 232 PRO A C 1
ATOM 685 O O . PRO A 1 101 ? -3.125 4.692 -1.521 1.00 43.23 232 PRO A O 1
ATOM 689 N N . LYS A 1 102 ? -1.639 6.379 -1.422 1.00 44.19 233 LYS A N 1
ATOM 690 C CA . LYS A 1 102 ? -0.730 5.781 -2.387 1.00 45.68 233 LYS A CA 1
ATOM 691 C C . LYS A 1 102 ? 0.382 4.981 -1.729 1.00 43.84 233 LYS A C 1
ATOM 692 O O . LYS A 1 102 ? 1.269 4.481 -2.427 1.00 45.89 233 LYS A O 1
ATOM 695 N N . GLU A 1 103 ? 0.339 4.815 -0.413 1.00 43.99 234 GLU A N 1
ATOM 696 C CA . GLU A 1 103 ? 1.402 4.148 0.318 1.00 43.23 234 GLU A CA 1
ATOM 697 C C . GLU A 1 103 ? 0.847 2.957 1.087 1.00 42.09 234 GLU A C 1
ATOM 698 O O . GLU A 1 103 ? -0.367 2.779 1.218 1.00 43.36 234 GLU A O 1
ATOM 704 N N . ARG A 1 104 ? 1.763 2.135 1.595 1.00 42.43 235 ARG A N 1
ATOM 705 C CA . ARG A 1 104 ? 1.391 1.034 2.470 1.00 42.45 235 ARG A CA 1
ATOM 706 C C . ARG A 1 104 ? 0.734 1.567 3.741 1.00 41.67 235 ARG A C 1
ATOM 707 O O . ARG A 1 104 ? 1.094 2.629 4.261 1.00 37.89 235 ARG A O 1
ATOM 715 N N . GLY A 1 105 ? -0.232 0.810 4.251 1.00 37.84 236 GLY A N 1
ATOM 716 C CA . GLY A 1 105 ? -0.983 1.251 5.406 1.00 37.91 236 GLY A CA 1
ATOM 717 C C . GLY A 1 105 ? -1.293 0.153 6.399 1.00 36.63 236 GLY A C 1
ATOM 718 O O . GLY A 1 105 ? -0.428 -0.659 6.738 1.00 35.36 236 GLY A O 1
ATOM 719 N N . PHE A 1 106 ? -2.536 0.116 6.860 1.00 37.93 237 PHE A N 1
ATOM 720 C CA . PHE A 1 106 ? -2.983 -0.807 7.888 1.00 36.78 237 PHE A CA 1
ATOM 721 C C . PHE A 1 106 ? -4.074 -1.707 7.324 1.00 37.84 237 PHE A C 1
ATOM 722 O O . PHE A 1 106 ? -4.588 -1.487 6.224 1.00 37.76 237 PHE A O 1
ATOM 730 N N . TRP A 1 107 ? -4.424 -2.738 8.085 1.00 36.28 238 TRP A N 1
ATOM 731 C CA . TRP A 1 107 ? -5.383 -3.744 7.642 1.00 34.01 238 TRP A CA 1
ATOM 732 C C . TRP A 1 107 ? -6.760 -3.404 8.199 1.00 35.25 238 TRP A C 1
ATOM 733 O O . TRP A 1 107 ? -6.978 -3.456 9.414 1.00 36.40 238 TRP A O 1
ATOM 744 N N . TYR A 1 108 ? -7.686 -3.064 7.308 1.00 32.65 239 TYR A N 1
ATOM 745 C CA . TYR A 1 108 ? -9.057 -2.760 7.676 1.00 32.25 239 TYR A CA 1
ATOM 746 C C . TYR A 1 108 ? -9.997 -3.740 6.994 1.00 32.08 239 TYR A C 1
ATOM 747 O O . TYR A 1 108 ? -9.674 -4.321 5.955 1.00 34.57 239 TYR A O 1
ATOM 756 N N . ASP A 1 109 ? -11.177 -3.907 7.582 1.00 32.43 240 ASP A N 1
ATOM 757 C CA . ASP A 1 109 ? -12.244 -4.631 6.912 1.00 27.99 240 ASP A CA 1
ATOM 758 C C . ASP A 1 109 ? -12.919 -3.690 5.927 1.00 32.25 240 ASP A C 1
ATOM 759 O O . ASP A 1 109 ? -13.179 -2.524 6.240 1.00 30.72 240 ASP A O 1
ATOM 764 N N . ALA A 1 110 ? -13.173 -4.189 4.720 1.00 31.39 241 ALA A N 1
ATOM 765 C CA . ALA A 1 110 ? -13.753 -3.362 3.673 1.00 32.79 241 ALA A CA 1
ATOM 766 C C . ALA A 1 110 ? -14.682 -4.205 2.815 1.00 31.87 241 ALA A C 1
ATOM 767 O O . ALA A 1 110 ? -14.598 -5.435 2.795 1.00 29.88 241 ALA A O 1
ATOM 769 N N . GLU A 1 111 ? -15.568 -3.530 2.095 1.00 31.61 242 GLU A N 1
ATOM 770 C CA . GLU A 1 111 ? -16.471 -4.193 1.168 1.00 34.22 242 GLU A CA 1
ATOM 771 C C . GLU A 1 111 ? -16.118 -3.742 -0.241 1.00 38.10 242 GLU A C 1
ATOM 772 O O . GLU A 1 111 ? -16.145 -2.542 -0.539 1.00 37.77 242 GLU A O 1
ATOM 778 N N . ILE A 1 112 ? -15.775 -4.706 -1.098 1.00 34.60 243 ILE A N 1
ATOM 779 C CA . ILE A 1 112 ? -15.347 -4.374 -2.447 1.00 35.29 243 ILE A CA 1
ATOM 780 C C . ILE A 1 112 ? -16.508 -3.731 -3.182 1.00 37.75 243 ILE A C 1
ATOM 781 O O . ILE A 1 112 ? -17.618 -4.277 -3.232 1.00 39.85 243 ILE A O 1
ATOM 786 N N . SER A 1 113 ? -16.260 -2.558 -3.750 1.00 35.32 244 SER A N 1
ATOM 787 C CA . SER A 1 113 ? -17.301 -1.808 -4.434 1.00 38.05 244 SER A CA 1
ATOM 788 C C . SER A 1 113 ? -17.133 -1.789 -5.942 1.00 42.01 244 SER A C 1
ATOM 789 O O . SER A 1 113 ? -18.132 -1.808 -6.665 1.00 42.79 244 SER A O 1
ATOM 792 N N . ARG A 1 114 ? -15.895 -1.741 -6.438 1.00 41.30 245 ARG A N 1
ATOM 793 C CA . ARG A 1 114 ? -15.640 -1.702 -7.871 1.00 40.19 245 ARG A CA 1
ATOM 794 C C . ARG A 1 114 ? -14.359 -2.455 -8.201 1.00 42.34 245 ARG A C 1
ATOM 795 O O . ARG A 1 114 ? -13.352 -2.332 -7.498 1.00 41.03 245 ARG A O 1
ATOM 803 N N . LYS A 1 115 ? -14.409 -3.215 -9.295 1.00 41.35 246 LYS A N 1
ATOM 804 C CA . LYS A 1 115 ? -13.289 -3.995 -9.798 1.00 39.46 246 LYS A CA 1
ATOM 805 C C . LYS A 1 115 ? -13.173 -3.776 -11.299 1.00 42.61 246 LYS A C 1
ATOM 806 O O . LYS A 1 115 ? -14.175 -3.817 -12.021 1.00 40.76 246 LYS A O 1
ATOM 812 N N . ARG A 1 116 ? -11.950 -3.540 -11.765 1.00 42.21 247 ARG A N 1
ATOM 813 C CA . ARG A 1 116 ? -11.709 -3.308 -13.181 1.00 41.57 247 ARG A CA 1
ATOM 814 C C . ARG A 1 116 ? -10.377 -3.920 -13.586 1.00 41.49 247 ARG A C 1
ATOM 815 O O . ARG A 1 116 ? -9.399 -3.859 -12.833 1.00 41.64 247 ARG A O 1
ATOM 823 N N . GLU A 1 117 ? -10.335 -4.477 -14.795 1.00 40.19 248 GLU A N 1
ATOM 824 C CA . GLU A 1 117 ? -9.128 -5.117 -15.287 1.00 43.26 248 GLU A CA 1
ATOM 825 C C . GLU A 1 117 ? -8.962 -4.815 -16.767 1.00 42.88 248 GLU A C 1
ATOM 826 O O . GLU A 1 117 ? -9.912 -4.919 -17.549 1.00 39.28 248 GLU A O 1
ATOM 832 N N . THR A 1 118 ? -7.744 -4.448 -17.143 1.00 43.19 249 THR A N 1
ATOM 833 C CA . THR A 1 118 ? -7.364 -4.273 -18.532 1.00 46.20 249 THR A CA 1
ATOM 834 C C . THR A 1 118 ? -6.040 -4.989 -18.753 1.00 47.57 249 THR A C 1
ATOM 835 O O . THR A 1 118 ? -5.450 -5.550 -17.823 1.00 49.93 249 THR A O 1
ATOM 839 N N . ARG A 1 119 ? -5.571 -4.974 -20.000 1.00 45.67 250 ARG A N 1
ATOM 840 C CA . ARG A 1 119 ? -4.269 -5.549 -20.300 1.00 43.16 250 ARG A CA 1
ATOM 841 C C . ARG A 1 119 ? -3.156 -4.848 -19.531 1.00 45.40 250 ARG A C 1
ATOM 842 O O . ARG A 1 119 ? -2.085 -5.433 -19.340 1.00 44.61 250 ARG A O 1
ATOM 845 N N . THR A 1 120 ? -3.396 -3.625 -19.061 1.00 44.68 251 THR A N 1
ATOM 846 C CA . THR A 1 120 ? -2.374 -2.818 -18.405 1.00 50.46 251 THR A CA 1
ATOM 847 C C . THR A 1 120 ? -2.563 -2.681 -16.900 1.00 52.23 251 THR A C 1
ATOM 848 O O . THR A 1 120 ? -1.590 -2.801 -16.151 1.00 51.82 251 THR A O 1
ATOM 852 N N . ALA A 1 121 ? -3.794 -2.480 -16.431 1.00 48.54 252 ALA A N 1
ATOM 853 C CA . ALA A 1 121 ? -4.054 -2.049 -15.066 1.00 51.86 252 ALA A CA 1
ATOM 854 C C . ALA A 1 121 ? -5.038 -2.985 -14.376 1.00 51.07 252 ALA A C 1
ATOM 855 O O . ALA A 1 121 ? -5.863 -3.637 -15.025 1.00 50.60 252 ALA A O 1
ATOM 857 N N . ARG A 1 122 ? -4.924 -3.065 -13.049 1.00 49.61 253 ARG A N 1
ATOM 858 C CA . ARG A 1 122 ? -5.851 -3.840 -12.222 1.00 49.35 253 ARG A CA 1
ATOM 859 C C . ARG A 1 122 ? -6.266 -2.935 -11.062 1.00 45.83 253 ARG A C 1
ATOM 860 O O . ARG A 1 122 ? -5.499 -2.767 -10.110 1.00 49.23 253 ARG A O 1
ATOM 868 N N . GLU A 1 123 ? -7.473 -2.369 -11.112 1.00 40.56 254 GLU A N 1
ATOM 869 C CA . GLU A 1 123 ? -7.924 -1.436 -10.083 1.00 41.85 254 GLU A CA 1
ATOM 870 C C . GLU A 1 123 ? -9.092 -1.995 -9.281 1.00 43.09 254 GLU A C 1
ATOM 871 O O . GLU A 1 123 ? -9.966 -2.690 -9.813 1.00 39.04 254 GLU A O 1
ATOM 877 N N . LEU A 1 124 ? -9.092 -1.665 -7.992 1.00 43.35 255 LEU A N 1
ATOM 878 C CA . LEU A 1 124 ? -10.084 -2.148 -7.048 1.00 38.41 255 LEU A CA 1
ATOM 879 C C . LEU A 1 124 ? -10.458 -1.033 -6.090 1.00 36.94 255 LEU A C 1
ATOM 880 O O . LEU A 1 124 ? -9.584 -0.410 -5.481 1.00 37.86 255 LEU A O 1
ATOM 885 N N . TYR A 1 125 ? -11.754 -0.817 -5.922 1.00 38.61 256 TYR A N 1
ATOM 886 C CA . TYR A 1 125 ? -12.262 0.167 -4.981 1.00 40.55 256 TYR A CA 1
ATOM 887 C C . TYR A 1 125 ? -13.127 -0.526 -3.939 1.00 38.86 256 TYR A C 1
ATOM 888 O O . TYR A 1 125 ? -13.887 -1.446 -4.257 1.00 36.64 256 TYR A O 1
ATOM 897 N N . ALA A 1 126 ? -12.998 -0.081 -2.690 1.00 38.94 257 ALA A N 1
ATOM 898 C CA . ALA A 1 126 ? -13.704 -0.699 -1.580 1.00 40.62 257 ALA A CA 1
ATOM 899 C C . ALA A 1 126 ? -14.122 0.364 -0.580 1.00 40.04 257 ALA A C 1
ATOM 900 O O . ALA A 1 126 ? -13.565 1.464 -0.539 1.00 42.54 257 ALA A O 1
ATOM 902 N N . ASN A 1 127 ? -15.120 0.016 0.227 1.00 39.41 258 ASN A N 1
ATOM 903 C CA . ASN A 1 127 ? -15.599 0.865 1.310 1.00 40.32 258 ASN A CA 1
ATOM 904 C C . ASN A 1 127 ? -14.890 0.426 2.586 1.00 35.51 258 ASN A C 1
ATOM 905 O O . ASN A 1 127 ? -15.159 -0.660 3.111 1.00 34.46 258 ASN A O 1
ATOM 910 N N . VAL A 1 128 ? -13.959 1.247 3.053 1.00 34.45 259 VAL A N 1
ATOM 911 C CA . VAL A 1 128 ? -13.077 0.884 4.158 1.00 38.55 259 VAL A CA 1
ATOM 912 C C . VAL A 1 128 ? -13.718 1.272 5.489 1.00 40.90 259 VAL A C 1
ATOM 913 O O . VAL A 1 128 ? -14.130 2.423 5.682 1.00 42.43 259 VAL A O 1
ATOM 917 N N . VAL A 1 129 ? -13.816 0.310 6.404 1.00 37.66 260 VAL A N 1
ATOM 918 C CA . VAL A 1 129 ? -14.337 0.559 7.745 1.00 41.69 260 VAL A CA 1
ATOM 919 C C . VAL A 1 129 ? -13.182 0.974 8.646 1.00 40.66 260 VAL A C 1
ATOM 920 O O . VAL A 1 129 ? -12.187 0.248 8.767 1.00 38.94 260 VAL A O 1
ATOM 924 N N . LEU A 1 130 ? -13.324 2.128 9.307 1.00 46.78 261 LEU A N 1
ATOM 925 C CA . LEU A 1 130 ? -12.324 2.614 10.249 1.00 46.22 261 LEU A CA 1
ATOM 926 C C . LEU A 1 130 ? -12.818 2.742 11.683 1.00 49.80 261 LEU A C 1
ATOM 927 O O . LEU A 1 130 ? -12.019 3.095 12.559 1.00 52.02 261 LEU A O 1
ATOM 932 N N . GLY A 1 131 ? -14.092 2.477 11.953 1.00 52.02 262 GLY A N 1
ATOM 933 C CA . GLY A 1 131 ? -14.620 2.604 13.301 1.00 58.08 262 GLY A CA 1
ATOM 934 C C . GLY A 1 131 ? -16.133 2.583 13.359 1.00 61.69 262 GLY A C 1
ATOM 935 O O . GLY A 1 131 ? -16.769 3.574 13.727 1.00 64.95 262 GLY A O 1
ATOM 936 N N . ASP A 1 133 ? -16.997 5.343 11.605 1.00 56.01 264 ASP A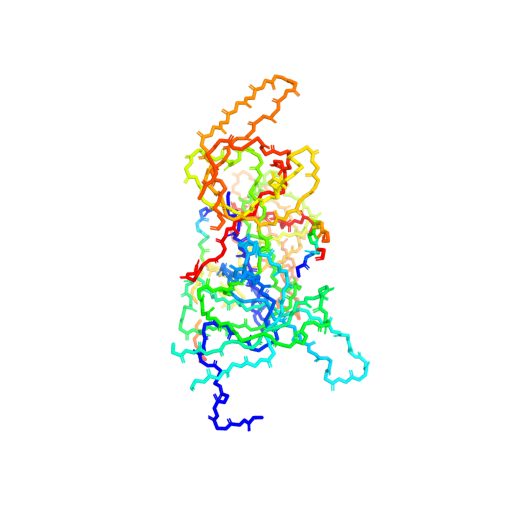 N 1
ATOM 937 C CA . ASP A 1 133 ? -16.951 5.998 10.301 1.00 60.70 264 ASP A CA 1
ATOM 938 C C . ASP A 1 133 ? -16.585 5.017 9.182 1.00 63.67 264 ASP A C 1
ATOM 939 O O . ASP A 1 133 ? -16.009 3.955 9.430 1.00 58.90 264 ASP A O 1
ATOM 941 N N . SER A 1 134 ? -16.924 5.385 7.946 1.00 62.37 265 SER A N 1
ATOM 942 C CA . SER A 1 134 ? -16.624 4.577 6.774 1.00 55.23 265 SER A CA 1
ATOM 943 C C . SER A 1 134 ? -16.113 5.473 5.656 1.00 52.98 265 SER A C 1
ATOM 944 O O . SER A 1 134 ? -16.483 6.646 5.559 1.00 55.67 265 SER A O 1
ATOM 947 N N . LEU A 1 135 ? -15.261 4.903 4.807 1.00 48.97 266 LEU A N 1
ATOM 948 C CA . LEU A 1 135 ? -14.689 5.596 3.655 1.00 48.04 266 LEU A CA 1
ATOM 949 C C . LEU A 1 135 ? -15.113 4.873 2.385 1.00 48.08 266 LEU A C 1
ATOM 950 O O . LEU A 1 135 ? -14.727 3.720 2.161 1.00 47.41 266 LEU A O 1
ATOM 955 N N . ASN A 1 136 ? -15.889 5.555 1.552 1.00 47.35 267 ASN A N 1
ATOM 956 C CA . ASN A 1 136 ? -16.459 4.941 0.366 1.00 45.32 267 ASN A CA 1
ATOM 957 C C . ASN A 1 136 ? -15.533 5.147 -0.824 1.00 46.13 267 ASN A C 1
ATOM 958 O O . ASN A 1 136 ? -14.947 6.221 -0.993 1.00 46.25 267 ASN A O 1
ATOM 963 N N . ASP A 1 137 ? -15.386 4.095 -1.629 1.00 47.31 268 ASP A N 1
ATOM 964 C CA . ASP A 1 137 ? -14.579 4.102 -2.851 1.00 48.90 268 ASP A CA 1
ATOM 965 C C . ASP A 1 137 ? -13.149 4.572 -2.579 1.00 46.20 268 ASP A C 1
ATOM 966 O O . ASP A 1 137 ? -12.715 5.645 -2.992 1.00 47.65 268 ASP A O 1
ATOM 971 N N . CYS A 1 138 ? -12.423 3.721 -1.871 1.00 43.72 269 CYS A N 1
ATOM 972 C CA . CYS A 1 138 ? -10.999 3.913 -1.661 1.00 41.92 269 CYS A CA 1
ATOM 973 C C . CYS A 1 138 ? -10.249 3.100 -2.703 1.00 41.87 269 CYS A C 1
ATOM 974 O O . CYS A 1 138 ? -10.571 1.930 -2.931 1.00 40.53 269 CYS A O 1
ATOM 977 N N . ARG A 1 139 ? -9.265 3.722 -3.342 1.00 41.30 270 ARG A N 1
ATOM 978 C CA . ARG A 1 139 ? -8.479 3.032 -4.355 1.00 38.56 270 ARG A CA 1
ATOM 979 C C . ARG A 1 139 ? -7.468 2.154 -3.633 1.00 37.78 270 ARG A C 1
ATOM 980 O O . ARG A 1 139 ? -6.524 2.656 -3.011 1.00 41.29 270 ARG A O 1
ATOM 983 N N . ILE A 1 140 ? -7.679 0.845 -3.692 1.00 36.41 271 ILE A N 1
ATOM 984 C CA . ILE A 1 140 ? -6.828 -0.099 -2.980 1.00 36.06 271 ILE A CA 1
ATOM 985 C C . ILE A 1 140 ? -5.592 -0.374 -3.822 1.00 35.29 271 ILE A C 1
ATOM 986 O O . ILE A 1 140 ? -5.697 -0.742 -4.997 1.00 38.55 271 ILE A O 1
ATOM 991 N N . ILE A 1 141 ? -4.417 -0.205 -3.217 1.00 37.04 272 ILE A N 1
ATOM 992 C CA . ILE A 1 141 ? -3.162 -0.410 -3.932 1.00 36.09 272 ILE A CA 1
ATOM 993 C C . ILE A 1 141 ? -2.824 -1.892 -4.019 1.00 38.79 272 ILE A C 1
ATOM 994 O O . ILE A 1 141 ? -2.479 -2.407 -5.090 1.00 39.74 272 ILE A O 1
ATOM 999 N N . PHE A 1 142 ? -2.913 -2.595 -2.890 1.00 34.47 273 PHE A N 1
ATOM 1000 C CA . PHE A 1 142 ? -2.376 -3.952 -2.760 1.00 37.37 273 PHE A CA 1
ATOM 1001 C C . PHE A 1 142 ? -3.472 -4.967 -3.068 1.00 37.26 273 PHE A C 1
ATOM 1002 O O . PHE A 1 142 ? -4.007 -5.651 -2.193 1.00 35.16 273 PHE A O 1
ATOM 1010 N N . VAL A 1 143 ? -3.773 -5.094 -4.365 1.00 42.23 274 VAL A N 1
ATOM 1011 C CA . VAL A 1 143 ? -4.857 -5.968 -4.807 1.00 37.68 274 VAL A CA 1
ATOM 1012 C C . VAL A 1 143 ? -4.456 -7.432 -4.826 1.00 35.52 274 VAL A C 1
ATOM 1013 O O . VAL A 1 143 ? -5.306 -8.292 -5.091 1.00 34.42 274 VAL A O 1
ATOM 1017 N N . ASP A 1 144 ? -3.192 -7.744 -4.536 1.00 36.74 275 ASP A N 1
ATOM 1018 C CA . ASP A 1 144 ? -2.723 -9.115 -4.388 1.00 36.98 275 ASP A CA 1
ATOM 1019 C C . ASP A 1 144 ? -2.564 -9.524 -2.929 1.00 37.30 275 ASP A C 1
ATOM 1020 O O . ASP A 1 144 ? -2.133 -10.649 -2.659 1.00 36.20 275 ASP A O 1
ATOM 1025 N N . GLU A 1 145 ? -2.897 -8.640 -1.986 1.00 36.77 276 GLU A N 1
ATOM 1026 C CA . GLU A 1 145 ? -2.819 -8.967 -0.567 1.00 39.20 276 GLU A CA 1
ATOM 1027 C C . GLU A 1 145 ? -4.180 -8.748 0.082 1.00 40.30 276 GLU A C 1
ATOM 1028 O O . GLU A 1 145 ? -4.303 -7.980 1.042 1.00 40.44 276 GLU A O 1
ATOM 1034 N N . VAL A 1 146 ? -5.215 -9.379 -0.467 1.00 36.63 277 VAL A N 1
ATOM 1035 C CA . VAL A 1 146 ? -6.572 -9.295 0.061 1.00 33.08 277 VAL A CA 1
ATOM 1036 C C . VAL A 1 146 ? -6.869 -10.595 0.793 1.00 31.10 277 VAL A C 1
ATOM 1037 O O . VAL A 1 146 ? -6.844 -11.675 0.189 1.00 31.12 277 VAL A O 1
ATOM 1041 N N . PHE A 1 147 ? -7.163 -10.496 2.085 1.00 32.24 278 PHE A N 1
ATOM 1042 C CA . PHE A 1 147 ? -7.366 -11.668 2.922 1.00 31.15 278 PHE A CA 1
ATOM 1043 C C . PHE A 1 147 ? -8.847 -11.980 3.092 1.00 31.03 278 PHE A C 1
ATOM 1044 O O . PHE A 1 147 ? -9.697 -11.084 3.111 1.00 27.13 278 PHE A O 1
ATOM 1052 N N . LYS A 1 148 ? -9.135 -13.266 3.267 1.00 33.37 279 LYS A N 1
ATOM 1053 C CA . LYS A 1 148 ? -10.460 -13.731 3.652 1.00 36.80 279 LYS A CA 1
ATOM 1054 C C . LYS A 1 148 ? -10.597 -13.653 5.168 1.00 32.63 279 LYS A C 1
ATOM 1055 O O . LYS A 1 148 ? -9.664 -13.987 5.904 1.00 32.34 279 LYS A O 1
ATOM 1059 N N . ILE A 1 149 ? -11.750 -13.180 5.629 1.00 32.62 280 ILE A N 1
ATOM 1060 C CA . ILE A 1 149 ? -11.994 -13.049 7.062 1.00 37.43 280 ILE A CA 1
ATOM 1061 C C . ILE A 1 149 ? -12.409 -14.409 7.613 1.00 39.16 280 ILE A C 1
ATOM 1062 O O . ILE A 1 149 ? -13.352 -15.034 7.111 1.00 40.92 280 ILE A O 1
ATOM 1067 N N . GLU A 1 150 ? -11.716 -14.863 8.663 1.00 40.94 281 GLU A N 1
ATOM 1068 C CA . GLU A 1 150 ? -11.921 -16.207 9.201 1.00 45.72 281 GLU A CA 1
ATOM 1069 C C . GLU A 1 150 ? -13.100 -16.253 10.162 1.00 48.86 281 GLU A C 1
ATOM 1070 O O . GLU A 1 150 ? -13.207 -15.431 11.077 1.00 45.11 281 GLU A O 1
ATOM 1076 N N . ARG A 1 151 ? -14.009 -17.195 9.912 1.00 53.27 282 ARG A N 1
ATOM 1077 C CA . ARG A 1 151 ? -15.201 -17.431 10.732 1.00 59.59 282 ARG A CA 1
ATOM 1078 C C . ARG A 1 151 ? -15.490 -18.954 10.886 1.00 64.45 282 ARG A C 1
ATOM 1079 O O . ARG A 1 151 ? -14.851 -19.776 10.218 1.00 64.26 282 ARG A O 1
ATOM 1087 N N . PRO A 1 152 ? -16.439 -19.350 11.765 1.00 67.73 283 PRO A N 1
ATOM 1088 C CA . PRO A 1 152 ? -17.456 -18.611 12.530 1.00 67.11 283 PRO A CA 1
ATOM 1089 C C . PRO A 1 152 ? -16.909 -17.885 13.753 1.00 68.80 283 PRO A C 1
ATOM 1090 O O . PRO A 1 152 ? -16.666 -16.682 13.650 1.00 67.89 283 PRO A O 1
ATOM 1094 N N . ASP B 1 3 ? -9.861 -4.359 48.471 1.00 59.62 125 ASP B N 1
ATOM 1095 C CA . ASP B 1 3 ? -8.479 -3.943 48.242 1.00 61.33 125 ASP B CA 1
ATOM 1096 C C . ASP B 1 3 ? -7.718 -3.838 49.560 1.00 58.58 125 ASP B C 1
ATOM 1097 O O . ASP B 1 3 ? -7.859 -2.855 50.289 1.00 60.16 125 ASP B O 1
ATOM 1099 N N . MET B 1 4 ? -6.912 -4.850 49.863 1.00 55.52 126 MET B N 1
ATOM 1100 C CA . MET B 1 4 ? -6.130 -4.884 51.090 1.00 58.45 126 MET B CA 1
ATOM 1101 C C . MET B 1 4 ? -4.654 -4.654 50.786 1.00 55.77 126 MET B C 1
ATOM 1102 O O . MET B 1 4 ? -4.232 -4.578 49.628 1.00 58.91 126 MET B O 1
ATOM 1104 N N . TRP B 1 5 ? -3.866 -4.534 51.858 1.00 57.05 127 TRP B N 1
ATOM 1105 C CA . TRP B 1 5 ? -2.427 -4.330 51.706 1.00 56.59 127 TRP B CA 1
ATOM 1106 C C . TRP B 1 5 ? -1.784 -5.485 50.945 1.00 53.24 127 TRP B C 1
ATOM 1107 O O . TRP B 1 5 ? -0.853 -5.279 50.157 1.00 53.52 127 TRP B O 1
ATOM 1118 N N . ASP B 1 6 ? -2.273 -6.706 51.166 1.00 52.69 128 ASP B N 1
ATOM 1119 C CA . ASP B 1 6 ? -1.670 -7.900 50.593 1.00 52.23 128 ASP B CA 1
ATOM 1120 C C . ASP B 1 6 ? -2.166 -8.213 49.190 1.00 50.10 128 ASP B C 1
ATOM 1121 O O . ASP B 1 6 ? -1.525 -9.004 48.489 1.00 49.29 128 ASP B O 1
ATOM 1126 N N . GLU B 1 7 ? -3.282 -7.622 48.767 1.00 49.74 129 GLU B N 1
ATOM 1127 C CA . GLU B 1 7 ? -3.763 -7.835 47.410 1.00 48.60 129 GLU B CA 1
ATOM 1128 C C . GLU B 1 7 ? -2.779 -7.238 46.415 1.00 49.48 129 GLU B C 1
ATOM 1129 O O . GLU B 1 7 ? -2.364 -6.083 46.548 1.00 52.78 129 GLU B O 1
ATOM 1132 N N . THR B 1 8 ? -2.394 -8.034 45.427 1.00 43.40 130 THR B N 1
ATOM 1133 C CA . THR B 1 8 ? -1.480 -7.592 44.390 1.00 48.01 130 THR B CA 1
ATOM 1134 C C . THR B 1 8 ? -2.105 -7.874 43.034 1.00 46.90 130 THR B C 1
ATOM 1135 O O . THR B 1 8 ? -2.743 -8.912 42.837 1.00 44.13 130 THR B O 1
ATOM 1139 N N . GLU B 1 9 ? -1.949 -6.926 42.114 1.00 45.18 131 GLU B N 1
ATOM 1140 C CA . GLU B 1 9 ? -2.367 -7.100 40.734 1.00 48.00 131 GLU B CA 1
ATOM 1141 C C . GLU B 1 9 ? -1.196 -7.435 39.823 1.00 46.46 131 GLU B C 1
ATOM 1142 O O . GLU B 1 9 ? -1.335 -7.368 38.599 1.00 44.44 131 GLU B O 1
ATOM 1148 N N . LEU B 1 10 ? -0.051 -7.809 40.396 1.00 44.58 132 LEU B N 1
ATOM 1149 C CA . LEU B 1 10 ? 1.173 -8.022 39.638 1.00 43.94 132 LEU B CA 1
ATOM 1150 C C . LEU B 1 10 ? 1.542 -9.495 39.507 1.00 43.86 132 LEU B C 1
ATOM 1151 O O . LEU B 1 10 ? 2.620 -9.810 38.991 1.00 41.77 132 LEU B O 1
ATOM 1156 N N . GLY B 1 11 ? 0.676 -10.401 39.947 1.00 46.21 133 GLY B N 1
ATOM 1157 C CA . GLY B 1 11 ? 0.950 -11.818 39.841 1.00 44.35 133 GLY B CA 1
ATOM 1158 C C . GLY B 1 11 ? 0.783 -12.329 38.421 1.00 45.23 133 GLY B C 1
ATOM 1159 O O . GLY B 1 11 ? 0.355 -11.624 37.505 1.00 44.60 133 GLY B O 1
ATOM 1160 N N . LEU B 1 12 ? 1.145 -13.603 38.241 1.00 44.60 134 LEU B N 1
ATOM 1161 C CA . LEU B 1 12 ? 0.984 -14.232 36.933 1.00 43.21 134 LEU B CA 1
ATOM 1162 C C . LEU B 1 12 ? -0.484 -14.317 36.546 1.00 42.40 134 LEU B C 1
ATOM 1163 O O . LEU B 1 12 ? -0.836 -14.161 35.371 1.00 44.88 134 LEU B O 1
ATOM 1168 N N . TYR B 1 13 ? -1.356 -14.553 37.522 1.00 42.22 135 TYR B N 1
ATOM 1169 C CA . TYR B 1 13 ? -2.783 -14.707 37.287 1.00 42.13 135 TYR B CA 1
ATOM 1170 C C . TYR B 1 13 ? -3.544 -13.633 38.047 1.00 43.22 135 TYR B C 1
ATOM 1171 O O . TYR B 1 13 ? -3.213 -13.316 39.195 1.00 40.01 135 TYR B O 1
ATOM 1180 N N . LYS B 1 14 ? -4.557 -13.076 37.391 1.00 43.27 136 LYS B N 1
ATOM 1181 C CA . LYS B 1 14 ? -5.318 -11.944 37.895 1.00 40.96 136 LYS B CA 1
ATOM 1182 C C . LYS B 1 14 ? -6.643 -12.399 38.499 1.00 40.84 136 LYS B C 1
ATOM 1183 O O . LYS B 1 14 ? -7.126 -13.506 38.249 1.00 40.90 136 LYS B O 1
ATOM 1189 N N . VAL B 1 15 ? -7.227 -11.519 39.314 1.00 40.28 137 VAL B N 1
ATOM 1190 C CA . VAL B 1 15 ? -8.547 -11.775 39.872 1.00 41.24 137 VAL B CA 1
ATOM 1191 C C . VAL B 1 15 ? -9.570 -11.816 38.745 1.00 41.07 137 VAL B C 1
ATOM 1192 O O . VAL B 1 15 ? -9.489 -11.041 37.781 1.00 41.51 137 VAL B O 1
ATOM 1196 N N . ASN B 1 16 ? -10.529 -12.736 38.858 1.00 41.16 138 ASN B N 1
ATOM 1197 C CA . ASN B 1 16 ? -11.601 -13.002 37.901 1.00 41.80 138 ASN B CA 1
ATOM 1198 C C . ASN B 1 16 ? -11.111 -13.711 36.651 1.00 42.77 138 ASN B C 1
ATOM 1199 O O . ASN B 1 16 ? -11.905 -13.914 35.722 1.00 44.18 138 ASN B O 1
ATOM 1204 N N . GLU B 1 17 ? -9.840 -14.094 36.587 1.00 41.66 139 GLU B N 1
ATOM 1205 C CA . GLU B 1 17 ? -9.347 -14.800 35.415 1.00 41.81 139 GLU B CA 1
ATOM 1206 C C . GLU B 1 17 ? -9.838 -16.241 35.421 1.00 42.33 139 GLU B C 1
ATOM 1207 O O . GLU B 1 17 ? -9.833 -16.912 36.459 1.00 36.96 139 GLU B O 1
ATOM 1213 N N . TYR B 1 18 ? -10.279 -16.716 34.256 1.00 38.45 140 TYR B N 1
ATOM 1214 C CA . TYR B 1 18 ? -10.606 -18.129 34.135 1.00 38.58 140 TYR B CA 1
ATOM 1215 C C . TYR B 1 18 ? -9.317 -18.937 34.076 1.00 37.70 140 TYR B C 1
ATOM 1216 O O . TYR B 1 18 ? -8.412 -18.630 33.294 1.00 36.15 140 TYR B O 1
ATOM 1225 N N . VAL B 1 19 ? -9.236 -19.976 34.907 1.00 36.55 141 VAL B N 1
ATOM 1226 C CA . VAL B 1 19 ? -8.020 -20.761 35.079 1.00 35.03 141 VAL B CA 1
ATOM 1227 C C . VAL B 1 19 ? -8.381 -22.232 35.235 1.00 37.38 141 VAL B C 1
ATOM 1228 O O . VAL B 1 19 ? -9.548 -22.606 35.363 1.00 38.48 141 VAL B O 1
ATOM 1232 N N . ASP B 1 20 ? -7.349 -23.067 35.204 1.00 37.20 142 ASP B N 1
ATOM 1233 C CA . ASP B 1 20 ? -7.450 -24.481 35.527 1.00 37.65 142 ASP B CA 1
ATOM 1234 C C . ASP B 1 20 ? -6.666 -24.705 36.812 1.00 36.16 142 ASP B C 1
ATOM 1235 O O . ASP B 1 20 ? -5.564 -24.170 36.970 1.00 36.85 142 ASP B O 1
ATOM 1240 N N . ALA B 1 21 ? -7.232 -25.481 37.733 1.00 38.66 143 ALA B N 1
ATOM 1241 C CA . ALA B 1 21 ? -6.634 -25.692 39.047 1.00 36.28 143 ALA B CA 1
ATOM 1242 C C . ALA B 1 21 ? -6.370 -27.171 39.279 1.00 35.69 143 ALA B C 1
ATOM 1243 O O . ALA B 1 21 ? -7.296 -27.986 39.224 1.00 35.30 143 ALA B O 1
ATOM 1245 N N . ARG B 1 22 ? -5.115 -27.506 39.569 1.00 36.77 144 ARG B N 1
ATOM 1246 C CA . ARG B 1 22 ? -4.699 -28.890 39.778 1.00 40.87 144 ARG B CA 1
ATOM 1247 C C . ARG B 1 22 ? -5.000 -29.292 41.219 1.00 40.00 144 ARG B C 1
ATOM 1248 O O . ARG B 1 22 ? -4.387 -28.774 42.155 1.00 41.75 144 ARG B O 1
ATOM 1256 N N . ASP B 1 23 ? -5.944 -30.211 41.396 1.00 40.05 145 ASP B N 1
ATOM 1257 C CA . ASP B 1 23 ? -6.183 -30.791 42.710 1.00 43.33 145 ASP B CA 1
ATOM 1258 C C . ASP B 1 23 ? -5.023 -31.702 43.094 1.00 46.55 145 ASP B C 1
ATOM 1259 O O . ASP B 1 23 ? -4.609 -32.567 42.315 1.00 40.30 145 ASP B O 1
ATOM 1264 N N . THR B 1 24 ? -4.493 -31.504 44.301 1.00 50.92 146 THR B N 1
ATOM 1265 C CA . THR B 1 24 ? -3.249 -32.163 44.672 1.00 51.20 146 THR B CA 1
ATOM 1266 C C . THR B 1 24 ? -3.416 -33.647 44.977 1.00 50.48 146 THR B C 1
ATOM 1267 O O . THR B 1 24 ? -2.415 -34.369 44.987 1.00 55.14 146 THR B O 1
ATOM 1271 N N . ASN B 1 25 ? -4.636 -34.135 45.187 1.00 49.42 147 ASN B N 1
ATOM 1272 C CA . ASN B 1 25 ? -4.792 -35.538 45.553 1.00 54.51 147 ASN B CA 1
ATOM 1273 C C . ASN B 1 25 ? -5.093 -36.450 44.368 1.00 49.85 147 ASN B C 1
ATOM 1274 O O . ASN B 1 25 ? -4.524 -37.543 44.289 1.00 47.87 147 ASN B O 1
ATOM 1279 N N . MET B 1 26 ? -5.922 -36.032 43.413 1.00 46.49 148 MET B N 1
ATOM 1280 C CA . MET B 1 26 ? -6.072 -36.834 42.205 1.00 43.54 148 MET B CA 1
ATOM 1281 C C . MET B 1 26 ? -5.106 -36.432 41.103 1.00 38.65 148 MET B C 1
ATOM 1282 O O . MET B 1 26 ? -4.879 -37.226 40.185 1.00 40.43 148 MET B O 1
ATOM 1287 N N . GLY B 1 27 ? -4.518 -35.241 41.184 1.00 40.08 149 GLY B N 1
ATOM 1288 C CA . GLY B 1 27 ? -3.623 -34.747 40.161 1.00 38.57 149 GLY B CA 1
ATOM 1289 C C . GLY B 1 27 ? -4.303 -34.179 38.937 1.00 38.24 149 GLY B C 1
ATOM 1290 O O . GLY B 1 27 ? -3.608 -33.713 38.025 1.00 37.43 149 GLY B O 1
ATOM 1291 N N . ALA B 1 28 ? -5.630 -34.153 38.910 1.00 36.61 150 ALA B N 1
ATOM 1292 C CA . ALA B 1 28 ? -6.387 -33.700 37.758 1.00 34.79 150 ALA B CA 1
ATOM 1293 C C . ALA B 1 28 ? -6.629 -32.195 37.829 1.00 36.39 150 ALA B C 1
ATOM 1294 O O . ALA B 1 28 ? -6.556 -31.578 38.894 1.00 41.19 150 ALA B O 1
ATOM 1296 N N . TRP B 1 29 ? -6.895 -31.607 36.664 1.00 32.71 151 TRP B N 1
ATOM 1297 C CA . TRP B 1 29 ? -7.156 -30.180 36.520 1.00 32.75 151 TRP B CA 1
ATOM 1298 C C . TRP B 1 29 ? -8.648 -29.930 36.348 1.00 35.46 151 TRP B C 1
ATOM 1299 O O . TRP B 1 29 ? -9.341 -30.692 35.666 1.00 36.58 151 TRP B O 1
ATOM 1310 N N . PHE B 1 30 ? -9.141 -28.869 36.986 1.00 33.81 152 PHE B N 1
ATOM 1311 C CA . PHE B 1 30 ? -10.552 -28.510 36.945 1.00 32.00 152 PHE B CA 1
ATOM 1312 C C . PHE B 1 30 ? -10.706 -27.024 36.653 1.00 37.85 152 PHE B C 1
ATOM 1313 O O . PHE B 1 30 ? -9.833 -26.216 36.984 1.00 40.08 152 PHE B O 1
ATOM 1321 N N . GLU B 1 31 ? -11.825 -26.674 36.023 1.00 40.13 153 GLU B N 1
ATOM 1322 C CA . GLU B 1 31 ? -12.099 -25.279 35.707 1.00 40.00 153 GLU B CA 1
ATOM 1323 C C . GLU B 1 31 ? -12.361 -24.484 36.981 1.00 42.89 153 GLU B C 1
ATOM 1324 O O . GLU B 1 31 ? -13.058 -24.945 37.891 1.00 42.56 153 GLU B O 1
ATOM 1330 N N . ALA B 1 32 ? -11.765 -23.295 37.059 1.00 42.36 154 ALA B N 1
ATOM 1331 C CA . ALA B 1 32 ? -11.841 -22.472 38.259 1.00 40.91 154 ALA B CA 1
ATOM 1332 C C . ALA B 1 32 ? -11.595 -21.019 37.878 1.00 40.04 154 ALA B C 1
ATOM 1333 O O . ALA B 1 32 ? -11.178 -20.710 36.760 1.00 39.02 154 ALA B O 1
ATOM 1335 N N . GLN B 1 33 ? -11.840 -20.124 38.836 1.00 42.52 155 GLN B N 1
ATOM 1336 C CA . GLN B 1 33 ? -11.513 -18.715 38.674 1.00 42.24 155 GLN B CA 1
ATOM 1337 C C . GLN B 1 33 ? -10.766 -18.216 39.898 1.00 39.19 155 GLN B C 1
ATOM 1338 O O . GLN B 1 33 ? -10.952 -18.716 41.009 1.00 42.71 155 GLN B O 1
ATOM 1344 N N . VAL B 1 34 ? -9.939 -17.202 39.683 1.00 37.65 156 VAL B N 1
ATOM 1345 C CA . VAL B 1 34 ? -9.128 -16.632 40.747 1.00 39.75 156 VAL B CA 1
ATOM 1346 C C . VAL B 1 34 ? -9.946 -15.530 41.402 1.00 38.67 156 VAL B C 1
ATOM 1347 O O . VAL B 1 34 ? -10.363 -14.577 40.737 1.00 39.55 156 VAL B O 1
ATOM 1351 N N . VAL B 1 35 ? -10.186 -15.661 42.703 1.00 39.51 157 VAL B N 1
ATOM 1352 C CA . VAL B 1 35 ? -10.978 -14.669 43.418 1.00 40.89 157 VAL B CA 1
ATOM 1353 C C . VAL B 1 35 ? -10.114 -13.693 44.205 1.00 39.03 157 VAL B C 1
ATOM 1354 O O . VAL B 1 35 ? -10.604 -12.618 44.576 1.00 42.79 157 VAL B O 1
ATOM 1358 N N . ARG B 1 36 ? -8.850 -14.027 44.462 1.00 38.95 158 ARG B N 1
ATOM 1359 C CA . ARG B 1 36 ? -7.972 -13.154 45.228 1.00 39.95 158 ARG B CA 1
ATOM 1360 C C . ARG B 1 36 ? -6.528 -13.576 44.993 1.00 36.46 158 ARG B C 1
ATOM 1361 O O . ARG B 1 36 ? -6.241 -14.767 44.849 1.00 34.61 158 ARG B O 1
ATOM 1369 N N . VAL B 1 37 ? -5.633 -12.591 44.938 1.00 38.45 159 VAL B N 1
ATOM 1370 C CA . VAL B 1 37 ? -4.202 -12.812 44.749 1.00 43.38 159 VAL B CA 1
ATOM 1371 C C . VAL B 1 37 ? -3.464 -12.011 45.813 1.00 41.62 159 VAL B C 1
ATOM 1372 O O . VAL B 1 37 ? -3.584 -10.782 45.859 1.00 43.57 159 VAL B O 1
ATOM 1376 N N . THR B 1 38 ? -2.718 -12.701 46.673 1.00 44.22 160 THR B N 1
ATOM 1377 C CA . THR B 1 38 ? -1.981 -12.070 47.760 1.00 48.39 160 THR B CA 1
ATOM 1378 C C . THR B 1 38 ? -0.501 -12.432 47.695 1.00 47.83 160 THR B C 1
ATOM 1379 O O . THR B 1 38 ? -0.128 -13.488 47.177 1.00 51.00 160 THR B O 1
ATOM 1383 N N . ARG B 1 39 ? 0.339 -11.541 48.223 1.00 50.48 161 ARG B N 1
ATOM 1384 C CA . ARG B 1 39 ? 1.783 -11.786 48.323 1.00 52.75 161 ARG B CA 1
ATOM 1385 C C . ARG B 1 39 ? 2.327 -11.355 49.681 1.00 52.25 161 ARG B C 1
ATOM 1386 O O . ARG B 1 39 ? 1.988 -11.938 50.712 1.00 54.18 161 ARG B O 1
ATOM 1391 N N . ASP B 1 50 ? 5.869 -17.864 46.440 1.00 52.64 181 ASP B N 1
ATOM 1392 C CA . ASP B 1 50 ? 5.847 -16.506 46.970 1.00 55.82 181 ASP B CA 1
ATOM 1393 C C . ASP B 1 50 ? 4.431 -15.938 46.967 1.00 56.26 181 ASP B C 1
ATOM 1394 O O . ASP B 1 50 ? 3.969 -15.393 47.969 1.00 55.63 181 ASP B O 1
ATOM 1395 N N . VAL B 1 51 ? 3.743 -16.077 45.835 1.00 59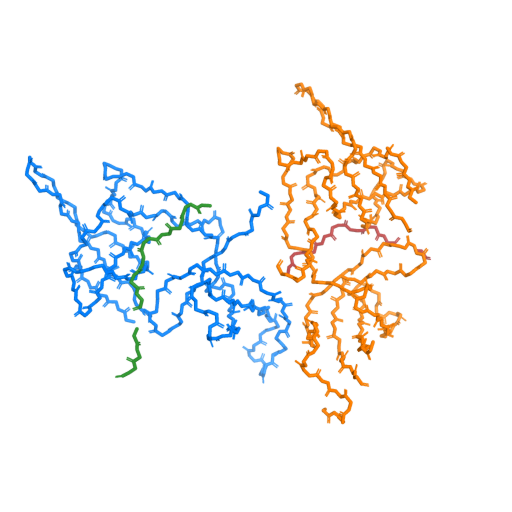.71 182 VAL B N 1
ATOM 1396 C CA . VAL B 1 51 ? 2.389 -15.562 45.652 1.00 54.11 182 VAL B CA 1
ATOM 1397 C C . VAL B 1 51 ? 1.394 -16.689 45.895 1.00 48.19 182 VAL B C 1
ATOM 1398 O O . VAL B 1 51 ? 1.604 -17.824 45.449 1.00 50.96 182 VAL B O 1
ATOM 1402 N N . ILE B 1 52 ? 0.311 -16.381 46.606 1.00 44.74 183 ILE B N 1
ATOM 1403 C CA . ILE B 1 52 ? -0.787 -17.317 46.827 1.00 46.58 183 ILE B CA 1
ATOM 1404 C C . ILE B 1 52 ? -1.965 -16.886 45.965 1.00 47.66 183 ILE B C 1
ATOM 1405 O O . ILE B 1 52 ? -2.347 -15.709 45.963 1.00 45.62 183 ILE B O 1
ATOM 1410 N N . TYR B 1 53 ? -2.558 -17.843 45.259 1.00 46.72 184 TYR B N 1
ATOM 1411 C CA . TYR B 1 53 ? -3.731 -17.606 44.431 1.00 41.19 184 TYR B CA 1
ATOM 1412 C C . TYR B 1 53 ? -4.939 -18.245 45.102 1.00 41.69 184 TYR B C 1
ATOM 1413 O O . TYR B 1 53 ? -4.925 -19.446 45.399 1.00 42.89 184 TYR B O 1
ATOM 1422 N N . HIS B 1 54 ? -5.970 -17.446 45.355 1.00 42.29 185 HIS B N 1
ATOM 1423 C CA . HIS B 1 54 ? -7.209 -17.942 45.947 1.00 42.11 185 HIS B CA 1
ATOM 1424 C C . HIS B 1 54 ? -8.180 -18.264 44.819 1.00 42.00 185 HIS B C 1
ATOM 1425 O O . HIS B 1 54 ? -8.641 -17.364 44.110 1.00 43.38 185 HIS B O 1
ATOM 1432 N N . VAL B 1 55 ? -8.481 -19.547 44.644 1.00 38.99 186 VAL B N 1
ATOM 1433 C CA . VAL B 1 55 ? -9.298 -20.000 43.530 1.00 40.31 186 VAL B CA 1
ATOM 1434 C C . VAL B 1 55 ? -10.511 -20.743 44.069 1.00 41.39 186 VAL B C 1
ATOM 1435 O O . VAL B 1 55 ? -10.516 -21.234 45.201 1.00 43.40 186 VAL B O 1
ATOM 1439 N N . LYS B 1 56 ? -11.566 -20.782 43.251 1.00 40.80 187 LYS B N 1
ATOM 1440 C CA . LYS B 1 56 ? -12.747 -21.594 43.518 1.00 42.03 187 LYS B CA 1
ATOM 1441 C C . LYS B 1 56 ? -13.109 -22.401 42.278 1.00 39.54 187 LYS B C 1
ATOM 1442 O O . LYS B 1 56 ? -13.033 -21.893 41.157 1.00 40.57 187 LYS B O 1
ATOM 1445 N N . TYR B 1 57 ? -13.510 -23.655 42.482 1.00 42.01 188 TYR B N 1
ATOM 1446 C CA . TYR B 1 57 ? -13.869 -24.527 41.370 1.00 44.61 188 TYR B CA 1
ATOM 1447 C C . TYR B 1 57 ? -15.297 -24.234 40.913 1.00 47.28 188 TYR B C 1
ATOM 1448 O O . TYR B 1 57 ? -16.210 -24.093 41.736 1.00 48.87 188 TYR B O 1
ATOM 1457 N N . ASP B 1 58 ? -15.478 -24.134 39.591 1.00 45.60 189 ASP B N 1
ATOM 1458 C CA . ASP B 1 58 ? -16.763 -23.719 39.033 1.00 47.33 189 ASP B CA 1
ATOM 1459 C C . ASP B 1 58 ? -17.877 -24.694 39.392 1.00 45.94 189 ASP B C 1
ATOM 1460 O O . ASP B 1 58 ? -19.015 -24.281 39.641 1.00 44.63 189 ASP B O 1
ATOM 1465 N N . ASP B 1 59 ? -17.572 -25.988 39.431 1.00 45.31 190 ASP B N 1
ATOM 1466 C CA . ASP B 1 59 ? -18.588 -27.001 39.674 1.00 50.00 190 ASP B CA 1
ATOM 1467 C C . ASP B 1 59 ? -18.649 -27.471 41.123 1.00 48.07 190 ASP B C 1
ATOM 1468 O O . ASP B 1 59 ? -19.540 -28.253 41.467 1.00 49.84 190 ASP B O 1
ATOM 1473 N N . TYR B 1 60 ? -17.747 -27.015 41.986 1.00 46.94 191 TYR B N 1
ATOM 1474 C CA . TYR B 1 60 ? -17.705 -27.455 43.381 1.00 49.52 191 TYR B CA 1
ATOM 1475 C C . TYR B 1 60 ? -17.562 -26.257 44.310 1.00 48.28 191 TYR B C 1
ATOM 1476 O O . TYR B 1 60 ? -16.499 -26.046 44.907 1.00 49.86 191 TYR B O 1
ATOM 1485 N N . PRO B 1 61 ? -18.616 -25.453 44.470 1.00 49.64 192 PRO B N 1
ATOM 1486 C CA . PRO B 1 61 ? -18.549 -24.341 45.425 1.00 48.31 192 PRO B CA 1
ATOM 1487 C C . PRO B 1 61 ? -18.667 -24.780 46.873 1.00 52.09 192 PRO B C 1
ATOM 1488 O O . PRO B 1 61 ? -18.559 -23.939 47.773 1.00 53.76 192 PRO B O 1
ATOM 1492 N N . GLU B 1 62 ? -18.827 -26.079 47.109 1.00 50.72 193 GLU B N 1
ATOM 1493 C CA . GLU B 1 62 ? -18.872 -26.611 48.459 1.00 49.41 193 GLU B CA 1
ATOM 1494 C C . GLU B 1 62 ? -17.486 -26.667 49.084 1.00 54.20 193 GLU B C 1
ATOM 1495 O O . GLU B 1 62 ? -17.377 -26.691 50.315 1.00 58.17 193 GLU B O 1
ATOM 1501 N N . ASN B 1 63 ? -16.429 -26.679 48.267 1.00 51.45 194 ASN B N 1
ATOM 1502 C CA . ASN B 1 63 ? -15.057 -26.644 48.761 1.00 52.26 194 ASN B CA 1
ATOM 1503 C C . ASN B 1 63 ? -14.591 -25.240 49.126 1.00 49.64 194 ASN B C 1
ATOM 1504 O O . ASN B 1 63 ? -13.420 -25.069 49.484 1.00 45.36 194 ASN B O 1
ATOM 1509 N N . GLY B 1 64 ? -15.474 -24.244 49.060 1.00 48.77 195 GLY B N 1
ATOM 1510 C CA . GLY B 1 64 ? -15.091 -22.881 49.347 1.00 47.61 195 GLY B CA 1
ATOM 1511 C C . GLY B 1 64 ? -13.976 -22.439 48.421 1.00 48.59 195 GLY B C 1
ATOM 1512 O O . GLY B 1 64 ? -13.906 -22.829 47.249 1.00 55.50 195 GLY B O 1
ATOM 1513 N N . VAL B 1 65 ? -13.094 -21.606 48.947 1.00 45.18 196 VAL B N 1
ATOM 1514 C CA . VAL B 1 65 ? -11.954 -21.112 48.190 1.00 46.05 196 VAL B CA 1
ATOM 1515 C C . VAL B 1 65 ? -10.733 -21.917 48.609 1.00 45.81 196 VAL B C 1
ATOM 1516 O O . VAL B 1 65 ? -10.563 -22.251 49.788 1.00 46.85 196 VAL B O 1
ATOM 1520 N N . VAL B 1 66 ? -9.894 -22.262 47.641 1.00 45.92 197 VAL B N 1
ATOM 1521 C CA . VAL B 1 66 ? -8.681 -23.024 47.895 1.00 44.14 197 VAL B CA 1
ATOM 1522 C C . VAL B 1 66 ? -7.489 -22.119 47.625 1.00 45.53 197 VAL B C 1
ATOM 1523 O O . VAL B 1 66 ? -7.518 -21.289 46.709 1.00 42.99 197 VAL B O 1
ATOM 1527 N N . GLN B 1 67 ? -6.456 -22.260 48.446 1.00 47.00 198 GLN B N 1
ATOM 1528 C CA . GLN B 1 67 ? -5.230 -21.490 48.306 1.00 45.42 198 GLN B CA 1
ATOM 1529 C C . GLN B 1 67 ? -4.221 -22.360 47.574 1.00 43.48 198 GLN B C 1
ATOM 1530 O O . GLN B 1 67 ? -3.883 -23.452 48.042 1.00 46.02 198 GLN B O 1
ATOM 1536 N N . MET B 1 68 ? -3.743 -21.883 46.430 1.00 43.80 199 MET B N 1
ATOM 1537 C CA . MET B 1 68 ? -2.874 -22.683 45.584 1.00 44.38 199 MET B CA 1
ATOM 1538 C C . MET B 1 68 ? -1.629 -21.896 45.208 1.00 45.44 199 MET B C 1
ATOM 1539 O O . MET B 1 68 ? -1.527 -20.686 45.426 1.00 45.40 199 MET B O 1
ATOM 1544 N N . ASN B 1 69 ? -0.690 -22.614 44.612 1.00 47.22 200 ASN B N 1
ATOM 1545 C CA . ASN B 1 69 ? 0.577 -22.077 44.158 1.00 47.43 200 ASN B CA 1
ATOM 1546 C C . ASN B 1 69 ? 0.545 -21.938 42.644 1.00 46.94 200 ASN B C 1
ATOM 1547 O O . ASN B 1 69 ? -0.270 -22.564 41.961 1.00 45.14 200 ASN B O 1
ATOM 1552 N N . SER B 1 70 ? 1.431 -21.084 42.124 1.00 47.23 201 SER B N 1
ATOM 1553 C CA . SER B 1 70 ? 1.525 -20.896 40.681 1.00 47.09 201 SER B CA 1
ATOM 1554 C C . SER B 1 70 ? 1.745 -22.218 39.952 1.00 47.52 201 SER B C 1
ATOM 1555 O O . SER B 1 70 ? 1.529 -22.292 38.737 1.00 48.96 201 SER B O 1
ATOM 1558 N N . ARG B 1 71 ? 2.182 -23.258 40.668 1.00 45.88 202 ARG B N 1
ATOM 1559 C CA . ARG B 1 71 ? 2.400 -24.567 40.064 1.00 48.32 202 ARG B CA 1
ATOM 1560 C C . ARG B 1 71 ? 1.079 -25.297 39.823 1.00 45.86 202 ARG B C 1
ATOM 1561 O O . ARG B 1 71 ? 0.949 -26.027 38.833 1.00 39.12 202 ARG B O 1
ATOM 1569 N N . ASP B 1 72 ? 0.078 -25.081 40.682 1.00 45.99 203 ASP B N 1
ATOM 1570 C CA . ASP B 1 72 ? -1.225 -25.728 40.557 1.00 44.11 203 ASP B CA 1
ATOM 1571 C C . ASP B 1 72 ? -2.288 -24.835 39.929 1.00 43.42 203 ASP B C 1
ATOM 1572 O O . ASP B 1 72 ? -3.476 -25.168 39.991 1.00 42.62 203 ASP B O 1
ATOM 1577 N N . VAL B 1 73 ? -1.897 -23.714 39.334 1.00 39.25 204 VAL B N 1
ATOM 1578 C CA . VAL B 1 73 ? -2.817 -22.824 38.644 1.00 37.59 204 VAL B CA 1
ATOM 1579 C C . VAL B 1 73 ? -2.215 -22.441 37.300 1.00 40.20 204 VAL B C 1
ATOM 1580 O O . VAL B 1 73 ? -1.013 -22.171 37.202 1.00 40.92 204 VAL B O 1
ATOM 1584 N N . ARG B 1 74 ? -3.049 -22.435 36.264 1.00 34.59 205 ARG B N 1
ATOM 1585 C CA . ARG B 1 74 ? -2.619 -21.992 34.948 1.00 38.38 205 ARG B CA 1
ATOM 1586 C C . ARG B 1 74 ? -3.839 -21.490 34.195 1.00 36.79 205 ARG B C 1
ATOM 1587 O O . ARG B 1 74 ? -4.980 -21.780 34.562 1.00 38.07 205 ARG B O 1
ATOM 1595 N N . ALA B 1 75 ? -3.585 -20.731 33.131 1.00 35.49 206 ALA B N 1
ATOM 1596 C CA . ALA B 1 75 ? -4.676 -20.207 32.323 1.00 36.66 206 ALA B CA 1
ATOM 1597 C C . ALA B 1 75 ? -5.523 -21.357 31.802 1.00 37.77 206 ALA B C 1
ATOM 1598 O O . ALA B 1 75 ? -5.011 -22.437 31.498 1.00 40.20 206 ALA B O 1
ATOM 1600 N N . ARG B 1 76 ? -6.827 -21.128 31.708 1.00 34.27 207 ARG B N 1
ATOM 1601 C CA . ARG B 1 76 ? -7.721 -22.208 31.335 1.00 36.80 207 ARG B CA 1
ATOM 1602 C C . ARG B 1 76 ? -7.514 -22.581 29.874 1.00 37.20 207 ARG B C 1
ATOM 1603 O O . ARG B 1 76 ? -7.301 -21.719 29.017 1.00 36.85 207 ARG B O 1
ATOM 1611 N N . ALA B 1 77 ? -7.553 -23.882 29.602 1.00 37.35 208 ALA B N 1
ATOM 1612 C CA . ALA B 1 77 ? -7.276 -24.384 28.265 1.00 40.48 208 ALA B CA 1
ATOM 1613 C C . ALA B 1 77 ? -8.338 -23.910 27.280 1.00 39.84 208 ALA B C 1
ATOM 1614 O O . ALA B 1 77 ? -9.539 -24.078 27.511 1.00 38.50 208 ALA B O 1
ATOM 1616 N N . ARG B 1 78 ? -7.884 -23.289 26.189 1.00 43.51 209 ARG B N 1
ATOM 1617 C CA . ARG B 1 78 ? -8.751 -22.738 25.154 1.00 42.76 209 ARG B CA 1
ATOM 1618 C C . ARG B 1 78 ? -8.574 -23.396 23.798 1.00 42.93 209 ARG B C 1
ATOM 1619 O O . ARG B 1 78 ? -9.497 -23.352 22.983 1.00 44.09 209 ARG B O 1
ATOM 1627 N N . THR B 1 79 ? -7.409 -23.973 23.524 1.00 43.83 210 THR B N 1
ATOM 1628 C CA . THR B 1 79 ? -7.042 -24.441 22.195 1.00 41.44 210 THR B CA 1
ATOM 1629 C C . THR B 1 79 ? -7.033 -25.964 22.177 1.00 38.96 210 THR B C 1
ATOM 1630 O O . THR B 1 79 ? -6.323 -26.597 22.965 1.00 36.95 210 THR B O 1
ATOM 1634 N N . ILE B 1 80 ? -7.826 -26.543 21.291 1.00 40.10 211 ILE B N 1
ATOM 1635 C CA . ILE B 1 80 ? -7.843 -27.984 21.071 1.00 37.64 211 ILE B CA 1
ATOM 1636 C C . ILE B 1 80 ? -6.805 -28.317 20.011 1.00 38.26 211 ILE B C 1
ATOM 1637 O O . ILE B 1 80 ? -6.689 -27.624 18.992 1.00 37.18 211 ILE B O 1
ATOM 1642 N N . ILE B 1 81 ? -6.041 -29.378 20.243 1.00 38.75 212 ILE B N 1
ATOM 1643 C CA . ILE B 1 81 ? -5.102 -29.872 19.246 1.00 37.45 212 ILE B CA 1
ATOM 1644 C C . ILE B 1 81 ? -5.831 -30.951 18.455 1.00 36.25 212 ILE B C 1
ATOM 1645 O O . ILE B 1 81 ? -6.168 -32.009 18.996 1.00 36.93 212 ILE B O 1
ATOM 1650 N N . LYS B 1 82 ? -6.096 -30.668 17.181 1.00 35.50 213 LYS B N 1
ATOM 1651 C CA . LYS B 1 82 ? -6.788 -31.607 16.310 1.00 33.17 213 LYS B CA 1
ATOM 1652 C C . LYS B 1 82 ? -5.998 -32.906 16.182 1.00 35.28 213 LYS B C 1
ATOM 1653 O O . LYS B 1 82 ? -4.778 -32.947 16.365 1.00 37.63 213 LYS B O 1
ATOM 1657 N N . TRP B 1 83 ? -6.719 -33.979 15.848 1.00 36.53 214 TRP B N 1
ATOM 1658 C CA . TRP B 1 83 ? -6.096 -35.294 15.718 1.00 40.05 214 TRP B CA 1
ATOM 1659 C C . TRP B 1 83 ? -4.895 -35.267 14.779 1.00 41.44 214 TRP B C 1
ATOM 1660 O O . TRP B 1 83 ? -3.817 -35.765 15.123 1.00 40.73 214 TRP B O 1
ATOM 1671 N N . GLN B 1 84 ? -5.059 -34.673 13.590 1.00 41.28 215 GLN B N 1
ATOM 1672 C CA . GLN B 1 84 ? -3.975 -34.654 12.609 1.00 41.39 215 GLN B CA 1
ATOM 1673 C C . GLN B 1 84 ? -2.721 -33.961 13.128 1.00 42.01 215 GLN B C 1
ATOM 1674 O O . GLN B 1 84 ? -1.623 -34.241 12.633 1.00 43.04 215 GLN B O 1
ATOM 1676 N N . ASP B 1 85 ? -2.847 -33.091 14.126 1.00 42.27 216 ASP B N 1
ATOM 1677 C CA . ASP B 1 85 ? -1.704 -32.353 14.640 1.00 40.29 216 ASP B CA 1
ATOM 1678 C C . ASP B 1 85 ? -1.174 -32.925 15.946 1.00 40.24 216 ASP B C 1
ATOM 1679 O O . ASP B 1 85 ? -0.340 -32.286 16.595 1.00 42.55 216 ASP B O 1
ATOM 1684 N N . LEU B 1 86 ? -1.620 -34.112 16.342 1.00 37.66 217 LEU B N 1
ATOM 1685 C CA . LEU B 1 86 ? -1.062 -34.741 17.528 1.00 37.65 217 LEU B CA 1
ATOM 1686 C C . LEU B 1 86 ? 0.205 -35.498 17.147 1.00 38.97 217 LEU B C 1
ATOM 1687 O O . LEU B 1 86 ? 0.219 -36.262 16.178 1.00 38.88 217 LEU B O 1
ATOM 1692 N N . GLU B 1 87 ? 1.274 -35.268 17.905 1.00 43.43 218 GLU B N 1
ATOM 1693 C CA . GLU B 1 87 ? 2.576 -35.873 17.664 1.00 41.66 218 GLU B CA 1
ATOM 1694 C C . GLU B 1 87 ? 3.038 -36.586 18.928 1.00 39.78 218 GLU B C 1
ATOM 1695 O O . GLU B 1 87 ? 2.626 -36.248 20.040 1.00 38.68 218 GLU B O 1
ATOM 1698 N N . VAL B 1 88 ? 3.911 -37.577 18.747 1.00 41.60 219 VAL B N 1
ATOM 1699 C CA . VAL B 1 88 ? 4.478 -38.293 19.883 1.00 36.53 219 VAL B CA 1
ATOM 1700 C C . VAL B 1 88 ? 5.494 -37.403 20.581 1.00 36.95 219 VAL B C 1
ATOM 1701 O O . VAL B 1 88 ? 6.426 -36.883 19.954 1.00 39.19 219 VAL B O 1
ATOM 1705 N N . GLY B 1 89 ? 5.316 -37.217 21.883 1.00 37.17 220 GLY B N 1
ATOM 1706 C CA . GLY B 1 89 ? 6.191 -36.380 22.673 1.00 37.25 220 GLY B CA 1
ATOM 1707 C C . GLY B 1 89 ? 5.565 -35.095 23.161 1.00 36.20 220 GLY B C 1
ATOM 1708 O O . GLY B 1 89 ? 6.147 -34.443 24.036 1.00 38.59 220 GLY B O 1
ATOM 1709 N N . GLN B 1 90 ? 4.418 -34.689 22.624 1.00 34.19 221 GLN B N 1
ATOM 1710 C CA . GLN B 1 90 ? 3.788 -33.480 23.128 1.00 39.76 221 GLN B CA 1
ATOM 1711 C C . GLN B 1 90 ? 3.227 -33.746 24.518 1.00 38.01 221 GLN B C 1
ATOM 1712 O O . GLN B 1 90 ? 2.724 -34.840 24.797 1.00 36.78 221 GLN B O 1
ATOM 1718 N N . VAL B 1 91 ? 3.314 -32.751 25.397 1.00 34.68 222 VAL B N 1
ATOM 1719 C CA . VAL B 1 91 ? 2.672 -32.818 26.706 1.00 36.74 222 VAL B CA 1
ATOM 1720 C C . VAL B 1 91 ? 1.399 -31.984 26.636 1.00 33.26 222 VAL B C 1
ATOM 1721 O O . VAL B 1 91 ? 1.426 -30.793 26.298 1.00 34.90 222 VAL B O 1
ATOM 1725 N N . VAL B 1 92 ? 0.273 -32.631 26.906 1.00 32.87 223 VAL B N 1
ATOM 1726 C CA . VAL B 1 92 ? -1.041 -32.076 26.640 1.00 30.76 223 VAL B CA 1
ATOM 1727 C C . VAL B 1 92 ? -1.929 -32.361 27.840 1.00 31.31 223 VAL B C 1
ATOM 1728 O O . VAL B 1 92 ? -1.567 -33.105 28.754 1.00 30.34 223 VAL B O 1
ATOM 1732 N N . MET B 1 93 ? -3.089 -31.736 27.841 1.00 33.55 224 MET B N 1
ATOM 1733 C CA . MET B 1 93 ? -4.127 -32.036 28.814 1.00 34.38 224 MET B CA 1
ATOM 1734 C C . MET B 1 93 ? -5.238 -32.763 28.075 1.00 33.88 224 MET B C 1
ATOM 1735 O O . MET B 1 93 ? -5.873 -32.197 27.179 1.00 31.43 224 MET B O 1
ATOM 1740 N N . LEU B 1 94 ? -5.449 -34.024 28.433 1.00 36.67 225 LEU B N 1
ATOM 1741 C CA . LEU B 1 94 ? -6.453 -34.868 27.808 1.00 35.74 225 LEU B CA 1
ATOM 1742 C C . LEU B 1 94 ? -7.319 -35.492 28.895 1.00 33.89 225 LEU B C 1
ATOM 1743 O O . LEU B 1 94 ? -7.027 -35.384 30.092 1.00 36.03 225 LEU B O 1
ATOM 1748 N N . ASN B 1 95 ? -8.393 -36.154 28.473 1.00 33.10 226 ASN B N 1
ATOM 1749 C CA . ASN B 1 95 ? -9.344 -36.759 29.397 1.00 34.23 226 ASN B CA 1
ATOM 1750 C C . ASN B 1 95 ? -9.055 -38.248 29.524 1.00 34.85 226 ASN B C 1
ATOM 1751 O O . ASN B 1 95 ? -8.844 -38.936 28.520 1.00 32.45 226 ASN B O 1
ATOM 1756 N N . TYR B 1 96 ? -9.038 -38.733 30.762 1.00 34.78 227 TYR B N 1
ATOM 1757 C CA . TYR B 1 96 ? -8.759 -40.131 31.041 1.00 34.83 227 TYR B CA 1
ATOM 1758 C C . TYR B 1 96 ? -9.349 -40.485 32.396 1.00 36.96 227 TYR B C 1
ATOM 1759 O O . TYR B 1 96 ? -9.426 -39.640 33.292 1.00 37.14 227 TYR B O 1
ATOM 1768 N N . ASN B 1 97 ? -9.777 -41.733 32.533 1.00 37.64 228 ASN B N 1
ATOM 1769 C CA . ASN B 1 97 ? -10.280 -42.231 33.813 1.00 42.27 228 ASN B CA 1
ATOM 1770 C C . ASN B 1 97 ? -9.408 -43.395 34.248 1.00 43.24 228 ASN B C 1
ATOM 1771 O O . ASN B 1 97 ? -9.501 -44.487 33.656 1.00 41.70 228 ASN B O 1
ATOM 1776 N N . PRO B 1 98 ? -8.561 -43.226 35.268 1.00 44.55 229 PRO B N 1
ATOM 1777 C CA . PRO B 1 98 ? -7.640 -44.313 35.629 1.00 45.17 229 PRO B CA 1
ATOM 1778 C C . PRO B 1 98 ? -8.349 -45.547 36.153 1.00 48.96 229 PRO B C 1
ATOM 1779 O O . PRO B 1 98 ? -7.883 -46.666 35.901 1.00 48.75 229 PRO B O 1
ATOM 1783 N N . ASP B 1 99 ? -9.476 -45.386 36.849 1.00 48.32 230 ASP B N 1
ATOM 1784 C CA . ASP B 1 99 ? -10.176 -46.515 37.449 1.00 50.81 230 ASP B CA 1
ATOM 1785 C C . ASP B 1 99 ? -11.312 -47.051 36.582 1.00 53.10 230 ASP B C 1
ATOM 1786 O O . ASP B 1 99 ? -11.969 -48.016 36.982 1.00 55.27 230 ASP B O 1
ATOM 1791 N N . ASN B 1 100 ? -11.548 -46.469 35.403 1.00 50.81 231 ASN B N 1
ATOM 1792 C CA . ASN B 1 100 ? -12.517 -46.973 34.433 1.00 46.88 231 ASN B CA 1
ATOM 1793 C C . ASN B 1 100 ? -12.109 -46.487 33.051 1.00 48.10 231 ASN B C 1
ATOM 1794 O O . ASN B 1 100 ? -12.791 -45.638 32.460 1.00 46.93 231 ASN B O 1
ATOM 1799 N N . PRO B 1 101 ? -11.012 -47.017 32.503 1.00 48.56 232 PRO B N 1
ATOM 1800 C CA . PRO B 1 101 ? -10.416 -46.421 31.292 1.00 45.97 232 PRO B CA 1
ATOM 1801 C C . PRO B 1 101 ? -11.321 -46.383 30.065 1.00 45.13 232 PRO B C 1
ATOM 1802 O O . PRO B 1 101 ? -10.990 -45.667 29.111 1.00 47.31 232 PRO B O 1
ATOM 1806 N N . LYS B 1 102 ? -12.451 -47.084 30.053 1.00 44.36 233 LYS B N 1
ATOM 1807 C CA . LYS B 1 102 ? -13.335 -47.054 28.897 1.00 41.13 233 LYS B CA 1
ATOM 1808 C C . LYS B 1 102 ? -14.426 -46.001 29.022 1.00 42.27 233 LYS B C 1
ATOM 1809 O O . LYS B 1 102 ? -15.300 -45.923 28.153 1.00 40.41 233 LYS B O 1
ATOM 1813 N N . GLU B 1 103 ? -14.383 -45.180 30.066 1.00 45.74 234 GLU B N 1
ATOM 1814 C CA . GLU B 1 103 ? -15.415 -44.192 30.338 1.00 42.82 234 GLU B CA 1
ATOM 1815 C C . GLU B 1 103 ? -14.812 -42.797 30.441 1.00 39.24 234 GLU B C 1
ATOM 1816 O O . GLU B 1 103 ? -13.593 -42.613 30.478 1.00 41.14 234 GLU B O 1
ATOM 1819 N N . ARG B 1 104 ? -15.700 -41.809 30.491 1.00 36.97 235 ARG B N 1
ATOM 1820 C CA . ARG B 1 104 ? -15.290 -40.436 30.739 1.00 38.68 235 ARG B CA 1
ATOM 1821 C C . ARG B 1 104 ? -14.592 -40.338 32.094 1.00 34.72 235 ARG B C 1
ATOM 1822 O O . ARG B 1 104 ? -14.901 -41.076 33.032 1.00 35.09 235 ARG B O 1
ATOM 1830 N N . GLY B 1 105 ? -13.612 -39.442 32.177 1.00 34.87 236 GLY B N 1
ATOM 1831 C CA . GLY B 1 105 ? -12.844 -39.269 33.396 1.00 34.91 236 GLY B CA 1
ATOM 1832 C C . GLY B 1 105 ? -12.498 -37.823 33.691 1.00 30.70 236 GLY B C 1
ATOM 1833 O O . GLY B 1 105 ? -13.344 -36.937 33.557 1.00 30.72 236 GLY B O 1
ATOM 1834 N N . PHE B 1 106 ? -11.259 -37.574 34.097 1.00 34.42 237 PHE B N 1
ATOM 1835 C CA . PHE B 1 106 ? -10.789 -36.248 34.469 1.00 34.87 237 PHE B CA 1
ATOM 1836 C C . PHE B 1 106 ? -9.609 -35.846 33.592 1.00 36.68 237 PHE B C 1
ATOM 1837 O O . PHE B 1 106 ? -9.085 -36.634 32.798 1.00 33.65 237 PHE B O 1
ATOM 1845 N N . TRP B 1 107 ? -9.207 -34.592 33.734 1.00 35.55 238 TRP B N 1
ATOM 1846 C CA . TRP B 1 107 ? -8.198 -33.985 32.877 1.00 34.63 238 TRP B CA 1
ATOM 1847 C C . TRP B 1 107 ? -6.841 -34.050 33.559 1.00 37.17 238 TRP B C 1
ATOM 1848 O O . TRP B 1 107 ? -6.619 -33.425 34.600 1.00 34.84 238 TRP B O 1
ATOM 1859 N N . TYR B 1 108 ? -5.946 -34.827 32.973 1.00 38.60 239 TYR B N 1
ATOM 1860 C CA . TYR B 1 108 ? -4.591 -34.972 33.453 1.00 32.53 239 TYR B CA 1
ATOM 1861 C C . TYR B 1 108 ? -3.635 -34.511 32.366 1.00 32.45 239 TYR B C 1
ATOM 1862 O O . TYR B 1 108 ? -3.960 -34.518 31.174 1.00 34.48 239 TYR B O 1
ATOM 1871 N N . ASP B 1 109 ? -2.439 -34.134 32.791 1.00 34.11 240 ASP B N 1
ATOM 1872 C CA . ASP B 1 109 ? -1.366 -33.871 31.857 1.00 31.26 240 ASP B CA 1
ATOM 1873 C C . ASP B 1 109 ? -0.760 -35.192 31.426 1.00 34.77 240 ASP B C 1
ATOM 1874 O O . ASP B 1 109 ? -0.503 -36.073 32.253 1.00 34.54 240 ASP B O 1
ATOM 1879 N N . ALA B 1 110 ? -0.534 -35.329 30.125 1.00 28.98 241 ALA B N 1
ATOM 1880 C CA . ALA B 1 110 ? 0.019 -36.556 29.590 1.00 31.65 241 ALA B CA 1
ATOM 1881 C C . ALA B 1 110 ? 0.952 -36.210 28.443 1.00 34.81 241 ALA B C 1
ATOM 1882 O O . ALA B 1 110 ? 0.845 -35.148 27.824 1.00 34.73 241 ALA B O 1
ATOM 1884 N N . GLU B 1 111 ? 1.871 -37.126 28.163 1.00 32.83 242 GLU B N 1
ATOM 1885 C CA . GLU B 1 111 ? 2.794 -36.984 27.049 1.00 40.11 242 GLU B CA 1
ATOM 1886 C C . GLU B 1 111 ? 2.510 -38.116 26.073 1.00 41.34 242 GLU B C 1
ATOM 1887 O O . GLU B 1 111 ? 2.537 -39.291 26.456 1.00 40.88 242 GLU B O 1
ATOM 1893 N N . ILE B 1 112 ? 2.184 -37.756 24.830 1.00 37.20 243 ILE B N 1
ATOM 1894 C CA . ILE B 1 112 ? 1.785 -38.747 23.838 1.00 41.21 243 ILE B CA 1
ATOM 1895 C C . ILE B 1 112 ? 2.964 -39.656 23.521 1.00 40.39 243 ILE B C 1
ATOM 1896 O O . ILE B 1 112 ? 4.059 -39.188 23.182 1.00 38.54 243 ILE B O 1
ATOM 1901 N N . SER B 1 113 ? 2.749 -40.966 23.646 1.00 39.14 244 SER B N 1
ATOM 1902 C CA . SER B 1 113 ? 3.794 -41.955 23.414 1.00 41.11 244 SER B CA 1
ATOM 1903 C C . SER B 1 113 ? 3.577 -42.792 22.166 1.00 39.96 244 SER B C 1
ATOM 1904 O O . SER B 1 113 ? 4.554 -43.212 21.544 1.00 39.97 244 SER B O 1
ATOM 1907 N N . ARG B 1 114 ? 2.326 -43.057 21.799 1.00 39.37 245 ARG B N 1
ATOM 1908 C CA . ARG B 1 114 ? 2.003 -43.908 20.666 1.00 38.45 245 ARG B CA 1
ATOM 1909 C C . ARG B 1 114 ? 0.846 -43.303 19.885 1.00 39.85 245 ARG B C 1
ATOM 1910 O O . ARG B 1 114 ? -0.065 -42.700 20.460 1.00 37.51 245 ARG B O 1
ATOM 1918 N N . LYS B 1 115 ? 0.883 -43.485 18.567 1.00 39.36 246 LYS B N 1
ATOM 1919 C CA . LYS B 1 115 ? -0.219 -43.068 17.712 1.00 38.78 246 LYS B CA 1
ATOM 1920 C C . LYS B 1 115 ? -0.268 -43.982 16.501 1.00 40.69 246 LYS B C 1
ATOM 1921 O O . LYS B 1 115 ? 0.761 -44.221 15.862 1.00 42.35 246 LYS B O 1
ATOM 1927 N N . ARG B 1 116 ? -1.456 -44.489 16.190 1.00 40.24 247 ARG B N 1
ATOM 1928 C CA . ARG B 1 116 ? -1.629 -45.366 15.042 1.00 43.83 247 ARG B CA 1
ATOM 1929 C C . ARG B 1 116 ? -3.005 -45.108 14.454 1.00 45.65 247 ARG B C 1
ATOM 1930 O O . ARG B 1 116 ? -3.957 -44.804 15.177 1.00 43.73 247 ARG B O 1
ATOM 1938 N N . GLU B 1 117 ? -3.099 -45.208 13.133 1.00 42.84 248 GLU B N 1
ATOM 1939 C CA . GLU B 1 117 ? -4.349 -44.916 12.455 1.00 40.94 248 GLU B CA 1
ATOM 1940 C C . GLU B 1 117 ? -4.541 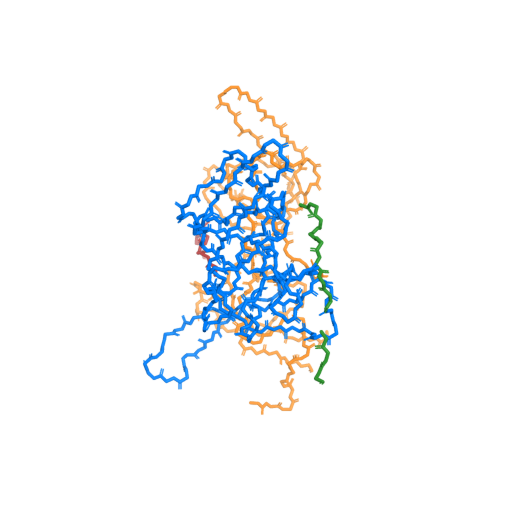-45.843 11.268 1.00 43.53 248 GLU B C 1
ATOM 1941 O O . GLU B 1 117 ? -3.588 -46.148 10.548 1.00 43.83 248 GLU B O 1
ATOM 1947 N N . THR B 1 118 ? -5.785 -46.265 11.063 1.00 43.40 249 THR B N 1
ATOM 1948 C CA . THR B 1 118 ? -6.201 -47.054 9.916 1.00 42.98 249 THR B CA 1
ATOM 1949 C C . THR B 1 118 ? -7.379 -46.351 9.260 1.00 44.46 249 THR B C 1
ATOM 1950 O O . THR B 1 118 ? -7.829 -45.296 9.714 1.00 44.66 249 THR B O 1
ATOM 1954 N N . ARG B 1 119 ? -7.878 -46.943 8.175 1.00 46.39 250 ARG B N 1
ATOM 1955 C CA . ARG B 1 119 ? -9.050 -46.390 7.511 1.00 46.74 250 ARG B CA 1
ATOM 1956 C C . ARG B 1 119 ? -10.250 -46.327 8.446 1.00 50.75 250 ARG B C 1
ATOM 1957 O O . ARG B 1 119 ? -11.153 -45.510 8.235 1.00 52.63 250 ARG B O 1
ATOM 1961 N N . THR B 1 120 ? -10.257 -47.145 9.494 1.00 49.37 251 THR B N 1
ATOM 1962 C CA . THR B 1 120 ? -11.380 -47.260 10.410 1.00 47.74 251 THR B CA 1
ATOM 1963 C C . THR B 1 120 ? -11.110 -46.704 11.801 1.00 53.47 251 THR B C 1
ATOM 1964 O O . THR B 1 120 ? -12.027 -46.154 12.416 1.00 53.40 251 THR B O 1
ATOM 1968 N N . ALA B 1 121 ? -9.890 -46.839 12.321 1.00 48.89 252 ALA B N 1
ATOM 1969 C CA . ALA B 1 121 ? -9.632 -46.616 13.734 1.00 47.99 252 ALA B CA 1
ATOM 1970 C C . ALA B 1 121 ? -8.570 -45.546 13.961 1.00 46.88 252 ALA B C 1
ATOM 1971 O O . ALA B 1 121 ? -7.658 -45.354 13.151 1.00 46.31 252 ALA B O 1
ATOM 1973 N N . ARG B 1 122 ? -8.708 -44.870 15.099 1.00 46.44 253 ARG B N 1
ATOM 1974 C CA . ARG B 1 122 ? -7.812 -43.820 15.577 1.00 43.70 253 ARG B CA 1
ATOM 1975 C C . ARG B 1 122 ? -7.459 -44.125 17.024 1.00 44.00 253 ARG B C 1
ATOM 1976 O O . ARG B 1 122 ? -8.299 -43.975 17.916 1.00 47.74 253 ARG B O 1
ATOM 1984 N N . GLU B 1 123 ? -6.240 -44.585 17.256 1.00 40.85 254 GLU B N 1
ATOM 1985 C CA . GLU B 1 123 ? -5.809 -44.936 18.594 1.00 43.79 254 GLU B CA 1
ATOM 1986 C C . GLU B 1 123 ? -4.676 -44.023 19.038 1.00 43.14 254 GLU B C 1
ATOM 1987 O O . GLU B 1 123 ? -3.797 -43.679 18.242 1.00 42.91 254 GLU B O 1
ATOM 1993 N N . LEU B 1 124 ? -4.697 -43.657 20.320 1.00 40.01 255 LEU B N 1
ATOM 1994 C CA . LEU B 1 124 ? -3.739 -42.731 20.908 1.00 37.28 255 LEU B CA 1
ATOM 1995 C C . LEU B 1 124 ? -3.360 -43.240 22.287 1.00 39.52 255 LEU B C 1
ATOM 1996 O O . LEU B 1 124 ? -4.240 -43.586 23.082 1.00 39.74 255 LEU B O 1
ATOM 2001 N N . TYR B 1 125 ? -2.057 -43.302 22.557 1.00 37.71 256 TYR B N 1
ATOM 2002 C CA . TYR B 1 125 ? -1.547 -43.746 23.844 1.00 41.99 256 TYR B CA 1
ATOM 2003 C C . TYR B 1 125 ? -0.692 -42.646 24.456 1.00 40.97 256 TYR B C 1
ATOM 2004 O O . TYR B 1 125 ? 0.100 -42.001 23.761 1.00 37.49 256 TYR B O 1
ATOM 2013 N N . ALA B 1 126 ? -0.837 -42.447 25.763 1.00 39.23 257 ALA B N 1
ATOM 2014 C CA . ALA B 1 126 ? -0.130 -41.375 26.442 1.00 39.67 257 ALA B CA 1
ATOM 2015 C C . ALA B 1 126 ? 0.270 -41.826 27.836 1.00 38.55 257 ALA B C 1
ATOM 2016 O O . ALA B 1 126 ? -0.321 -42.742 28.413 1.00 37.98 257 ALA B O 1
ATOM 2018 N N . ASN B 1 127 ? 1.287 -41.162 28.375 1.00 40.09 258 ASN B N 1
ATOM 2019 C CA . ASN B 1 127 ? 1.742 -41.396 29.739 1.00 38.95 258 ASN B CA 1
ATOM 2020 C C . ASN B 1 127 ? 1.073 -40.358 30.626 1.00 34.30 258 ASN B C 1
ATOM 2021 O O . ASN B 1 127 ? 1.434 -39.178 30.591 1.00 31.80 258 ASN B O 1
ATOM 2026 N N . VAL B 1 128 ? 0.104 -40.797 31.417 1.00 37.69 259 VAL B N 1
ATOM 2027 C CA . VAL B 1 128 ? -0.729 -39.897 32.204 1.00 39.01 259 VAL B CA 1
ATOM 2028 C C . VAL B 1 128 ? -0.008 -39.614 33.513 1.00 36.82 259 VAL B C 1
ATOM 2029 O O . VAL B 1 128 ? 0.399 -40.544 34.215 1.00 39.49 259 VAL B O 1
ATOM 2033 N N . VAL B 1 129 ? 0.189 -38.332 33.812 1.00 40.41 260 VAL B N 1
ATOM 2034 C CA . VAL B 1 129 ? 0.843 -37.885 35.040 1.00 39.91 260 VAL B CA 1
ATOM 2035 C C . VAL B 1 129 ? -0.202 -37.672 36.126 1.00 36.46 260 VAL B C 1
ATOM 2036 O O . VAL B 1 129 ? -1.210 -36.991 35.905 1.00 39.96 260 VAL B O 1
ATOM 2040 N N . LEU B 1 130 ? 0.028 -38.260 37.296 1.00 42.89 261 LEU B N 1
ATOM 2041 C CA . LEU B 1 130 ? -0.838 -38.004 38.449 1.00 42.32 261 LEU B CA 1
ATOM 2042 C C . LEU B 1 130 ? -0.054 -37.340 39.581 1.00 40.17 261 LEU B C 1
ATOM 2043 O O . LEU B 1 130 ? 1.147 -37.564 39.737 1.00 37.61 261 LEU B O 1
ATOM 2048 N N . SER B 1 134 ? 3.316 -41.423 37.291 1.00 38.06 265 SER B N 1
ATOM 2049 C CA . SER B 1 134 ? 2.880 -41.471 35.901 1.00 46.53 265 SER B CA 1
ATOM 2050 C C . SER B 1 134 ? 2.444 -42.883 35.489 1.00 45.86 265 SER B C 1
ATOM 2051 O O . SER B 1 134 ? 2.974 -43.881 35.981 1.00 49.08 265 SER B O 1
ATOM 2054 N N . LEU B 1 135 ? 1.500 -42.955 34.551 1.00 42.85 266 LEU B N 1
ATOM 2055 C CA . LEU B 1 135 ? 0.936 -44.215 34.079 1.00 45.58 266 LEU B CA 1
ATOM 2056 C C . LEU B 1 135 ? 1.232 -44.346 32.591 1.00 44.63 266 LEU B C 1
ATOM 2057 O O . LEU B 1 135 ? 0.729 -43.554 31.783 1.00 41.45 266 LEU B O 1
ATOM 2062 N N . ASN B 1 136 ? 1.998 -45.369 32.219 1.00 45.74 267 ASN B N 1
ATOM 2063 C CA . ASN B 1 136 ? 2.549 -45.456 30.873 1.00 45.30 267 ASN B CA 1
ATOM 2064 C C . ASN B 1 136 ? 1.612 -46.156 29.898 1.00 41.88 267 ASN B C 1
ATOM 2065 O O . ASN B 1 136 ? 1.019 -47.193 30.211 1.00 41.76 267 ASN B O 1
ATOM 2070 N N . ASP B 1 137 ? 1.515 -45.580 28.701 1.00 41.88 268 ASP B N 1
ATOM 2071 C CA . ASP B 1 137 ? 0.746 -46.110 27.574 1.00 42.54 268 ASP B CA 1
ATOM 2072 C C . ASP B 1 137 ? -0.709 -46.393 27.962 1.00 42.05 268 ASP B C 1
ATOM 2073 O O . ASP B 1 137 ? -1.177 -47.530 27.986 1.00 42.37 268 ASP B O 1
ATOM 2078 N N . CYS B 1 138 ? -1.426 -45.303 28.214 1.00 39.18 269 CYS B N 1
ATOM 2079 C CA . CYS B 1 138 ? -2.858 -45.350 28.465 1.00 38.08 269 CYS B CA 1
ATOM 2080 C C . CYS B 1 138 ? -3.594 -45.113 27.154 1.00 40.96 269 CYS B C 1
ATOM 2081 O O . CYS B 1 138 ? -3.238 -44.207 26.395 1.00 43.39 269 CYS B O 1
ATOM 2084 N N . ARG B 1 139 ? -4.607 -45.931 26.882 1.00 39.95 270 ARG B N 1
ATOM 2085 C CA . ARG B 1 139 ? -5.375 -45.806 25.647 1.00 41.57 270 ARG B CA 1
ATOM 2086 C C . ARG B 1 139 ? -6.359 -44.652 25.797 1.00 40.42 270 ARG B C 1
ATOM 2087 O O . ARG B 1 139 ? -7.311 -44.737 26.578 1.00 41.28 270 ARG B O 1
ATOM 2091 N N . ILE B 1 140 ? -6.110 -43.558 25.083 1.00 39.34 271 ILE B N 1
ATOM 2092 C CA . ILE B 1 140 ? -6.963 -42.380 25.186 1.00 40.31 271 ILE B CA 1
ATOM 2093 C C . ILE B 1 140 ? -8.148 -42.525 24.241 1.00 40.71 271 ILE B C 1
ATOM 2094 O O . ILE B 1 140 ? -7.977 -42.760 23.039 1.00 42.80 271 ILE B O 1
ATOM 2099 N N . ILE B 1 141 ? -9.355 -42.382 24.783 1.00 41.01 272 ILE B N 1
ATOM 2100 C CA . ILE B 1 141 ? -10.561 -42.487 23.970 1.00 42.16 272 ILE B CA 1
ATOM 2101 C C . ILE B 1 141 ? -10.851 -41.175 23.260 1.00 41.56 272 ILE B C 1
ATOM 2102 O O . ILE B 1 141 ? -11.131 -41.148 22.056 1.00 44.52 272 ILE B O 1
ATOM 2107 N N . PHE B 1 142 ? -10.795 -40.069 23.997 1.00 38.32 273 PHE B N 1
ATOM 2108 C CA . PHE B 1 142 ? -11.291 -38.788 23.503 1.00 40.23 273 PHE B CA 1
ATOM 2109 C C . PHE B 1 142 ? -10.151 -38.043 22.810 1.00 39.92 273 PHE B C 1
ATOM 2110 O O . PHE B 1 142 ? -9.563 -37.091 23.324 1.00 40.82 273 PHE B O 1
ATOM 2118 N N . VAL B 1 143 ? -9.844 -38.522 21.599 1.00 38.54 274 VAL B N 1
ATOM 2119 C CA . VAL B 1 143 ? -8.735 -37.988 20.811 1.00 39.40 274 VAL B CA 1
ATOM 2120 C C . VAL B 1 143 ? -9.085 -36.704 20.079 1.00 39.74 274 VAL B C 1
ATOM 2121 O O . VAL B 1 143 ? -8.208 -36.111 19.436 1.00 39.23 274 VAL B O 1
ATOM 2125 N N . ASP B 1 144 ? -10.332 -36.253 20.151 1.00 36.96 275 ASP B N 1
ATOM 2126 C CA . ASP B 1 144 ? -10.721 -34.989 19.552 1.00 35.29 275 ASP B CA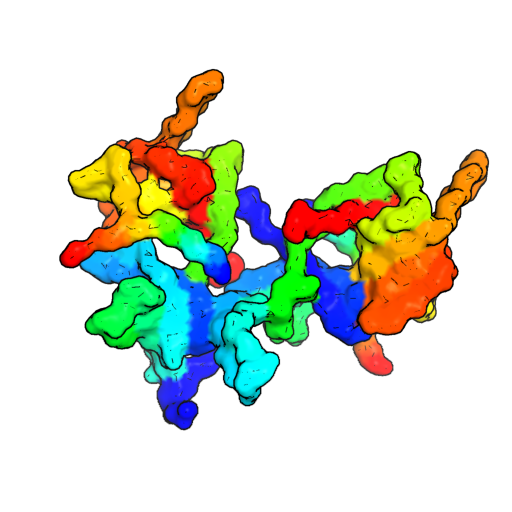 1
ATOM 2127 C C . ASP B 1 144 ? -10.865 -33.884 20.582 1.00 39.07 275 ASP B C 1
ATOM 2128 O O . ASP B 1 144 ? -11.253 -32.764 20.225 1.00 40.32 275 ASP B O 1
ATOM 2133 N N . GLU B 1 145 ? -10.572 -34.185 21.852 1.00 37.33 276 GLU B N 1
ATOM 2134 C CA . GLU B 1 145 ? -10.665 -33.231 22.952 1.00 36.00 276 GLU B CA 1
ATOM 2135 C C . GLU B 1 145 ? -9.335 -33.156 23.694 1.00 35.74 276 GLU B C 1
ATOM 2136 O O . GLU B 1 145 ? -9.272 -33.189 24.924 1.00 37.76 276 GLU B O 1
ATOM 2142 N N . VAL B 1 146 ? -8.262 -32.981 22.939 1.00 32.46 277 VAL B N 1
ATOM 2143 C CA . VAL B 1 146 ? -6.927 -32.899 23.510 1.00 29.77 277 VAL B CA 1
ATOM 2144 C C . VAL B 1 146 ? -6.518 -31.436 23.503 1.00 33.68 277 VAL B C 1
ATOM 2145 O O . VAL B 1 146 ? -6.436 -30.804 22.441 1.00 35.31 277 VAL B O 1
ATOM 2149 N N . PHE B 1 147 ? -6.249 -30.899 24.685 1.00 34.70 278 PHE B N 1
ATOM 2150 C CA . PHE B 1 147 ? -6.007 -29.476 24.841 1.00 33.32 278 PHE B CA 1
ATOM 2151 C C . PHE B 1 147 ? -4.518 -29.175 24.864 1.00 33.17 278 PHE B C 1
ATOM 2152 O O . PHE B 1 147 ? -3.700 -29.978 25.322 1.00 32.73 278 PHE B O 1
ATOM 2160 N N . LYS B 1 148 ? -4.182 -27.985 24.393 1.00 37.88 279 LYS B N 1
ATOM 2161 C CA . LYS B 1 148 ? -2.834 -27.468 24.502 1.00 37.92 279 LYS B CA 1
ATOM 2162 C C . LYS B 1 148 ? -2.693 -26.826 25.870 1.00 41.68 279 LYS B C 1
ATOM 2163 O O . LYS B 1 148 ? -3.574 -26.075 26.304 1.00 41.66 279 LYS B O 1
ATOM 2169 N N . ILE B 1 149 ? -1.596 -27.125 26.551 1.00 39.42 280 ILE B N 1
ATOM 2170 C CA . ILE B 1 149 ? -1.383 -26.576 27.881 1.00 39.42 280 ILE B CA 1
ATOM 2171 C C . ILE B 1 149 ? -0.821 -25.171 27.742 1.00 45.62 280 ILE B C 1
ATOM 2172 O O . ILE B 1 149 ? 0.149 -24.942 27.008 1.00 44.72 280 ILE B O 1
ATOM 2177 N N . GLU B 1 150 ? -1.467 -24.218 28.403 1.00 48.54 281 GLU B N 1
ATOM 2178 C CA . GLU B 1 150 ? -1.056 -22.828 28.350 1.00 45.76 281 GLU B CA 1
ATOM 2179 C C . GLU B 1 150 ? -0.021 -22.572 29.440 1.00 47.76 281 GLU B C 1
ATOM 2180 O O . GLU B 1 150 ? -0.237 -22.920 30.606 1.00 46.81 281 GLU B O 1
ATOM 2186 N N . ARG B 1 151 ? 1.090 -21.971 29.053 1.00 49.72 282 ARG B N 1
ATOM 2187 C CA . ARG B 1 151 ? 2.140 -21.513 29.951 1.00 48.72 282 ARG B CA 1
ATOM 2188 C C . ARG B 1 151 ? 2.501 -20.107 29.514 1.00 57.58 282 ARG B C 1
ATOM 2189 O O . ARG B 1 151 ? 2.245 -19.721 28.369 1.00 59.67 282 ARG B O 1
ATOM 2197 N N . PRO B 1 152 ? 3.103 -19.309 30.406 1.00 60.32 283 PRO B N 1
ATOM 2198 C CA . PRO B 1 152 ? 3.464 -17.937 30.018 1.00 62.62 283 PRO B CA 1
ATOM 2199 C C . PRO B 1 152 ? 4.738 -17.865 29.170 1.00 66.49 283 PRO B C 1
ATOM 2200 O O . PRO B 1 152 ? 5.817 -18.126 29.704 1.00 68.76 283 PRO B O 1
ATOM 2204 N N . GLY B 1 153 ? 4.634 -17.516 27.887 1.00 66.25 284 GLY B N 1
ATOM 2205 C CA . GLY B 1 153 ? 3.374 -17.197 27.239 1.00 65.46 284 GLY B CA 1
ATOM 2206 C C . GLY B 1 153 ? 3.243 -17.820 25.859 1.00 68.48 284 GLY B C 1
ATOM 2207 O O . GLY B 1 153 ? 2.930 -19.005 25.721 1.00 69.59 284 GLY B O 1
ATOM 2208 N N . ILE C 2 1 ? 1.141 -18.664 10.137 1.00 48.33 118 ILE C N 1
ATOM 2209 C CA . ILE C 2 1 ? 0.935 -17.840 8.952 1.00 44.58 118 ILE C CA 1
ATOM 2210 C C . ILE C 2 1 ? 2.120 -16.892 8.757 1.00 44.96 118 ILE C C 1
ATOM 2211 O O . ILE C 2 1 ? 2.716 -16.427 9.732 1.00 41.07 118 ILE C O 1
ATOM 2213 N N . PRO C 2 2 ? 2.473 -16.613 7.503 1.00 41.95 119 PRO C N 1
ATOM 2214 C CA . PRO C 2 2 ? 3.523 -15.619 7.247 1.00 41.49 119 PRO C CA 1
ATOM 2215 C C . PRO C 2 2 ? 3.073 -14.232 7.680 1.00 38.77 119 PRO C C 1
ATOM 2216 O O . PRO C 2 2 ? 1.913 -13.852 7.506 1.00 39.99 119 PRO C O 1
ATOM 2220 N N . LYS C 2 3 ? 4.006 -13.482 8.264 1.00 38.24 120 LYS C N 1
ATOM 2221 C CA . LYS C 2 3 ? 3.680 -12.163 8.789 1.00 40.46 120 LYS C CA 1
ATOM 2222 C C . LYS C 2 3 ? 3.236 -11.240 7.659 1.00 42.31 120 LYS C C 1
ATOM 2223 O O . LYS C 2 3 ? 3.775 -11.287 6.550 1.00 43.38 120 LYS C O 1
ATOM 2226 N N . ARG C 2 4 ? 2.225 -10.420 7.936 1.00 42.49 121 ARG C N 1
ATOM 2227 C CA . ARG C 2 4 ? 1.735 -9.466 6.956 1.00 39.19 121 ARG C CA 1
ATOM 2228 C C . ARG C 2 4 ? 2.633 -8.234 6.920 1.00 40.77 121 ARG C C 1
ATOM 2229 O O . ARG C 2 4 ? 3.315 -7.898 7.893 1.00 40.43 121 ARG C O 1
ATOM 2237 N N . ARG C 2 5 ? 2.618 -7.552 5.779 1.00 38.03 122 ARG C N 1
ATOM 2238 C CA . ARG C 2 5 ? 3.352 -6.305 5.608 1.00 38.27 122 ARG C CA 1
ATOM 2239 C C . ARG C 2 5 ? 2.446 -5.158 6.039 1.00 38.30 122 ARG C C 1
ATOM 2240 O O . ARG C 2 5 ? 1.414 -4.902 5.409 1.00 40.44 122 ARG C O 1
ATOM 2248 N N . THR C 2 6 ? 2.829 -4.466 7.109 1.00 36.43 123 THR C N 1
ATOM 2249 C CA . THR C 2 6 ? 2.020 -3.395 7.671 1.00 35.21 123 THR C CA 1
ATOM 2250 C C . THR C 2 6 ? 2.892 -2.193 7.989 1.00 34.88 123 THR C C 1
ATOM 2251 O O . THR C 2 6 ? 4.031 -2.339 8.440 1.00 33.67 123 THR C O 1
ATOM 2255 N N . ALA C 2 7 ? 2.346 -1.004 7.764 1.00 33.63 124 ALA C N 1
ATOM 2256 C CA . ALA C 2 7 ? 3.013 0.205 8.204 1.00 34.02 124 ALA C CA 1
ATOM 2257 C C . ALA C 2 7 ? 3.093 0.248 9.734 1.00 36.67 124 ALA C C 1
ATOM 2258 O O . ALA C 2 7 ? 2.402 -0.481 10.452 1.00 34.48 124 ALA C O 1
ATOM 2260 N N . ARG C 2 8 ? 3.959 1.122 10.228 1.00 38.00 125 ARG C N 1
ATOM 2261 C CA . ARG C 2 8 ? 4.098 1.360 11.656 1.00 39.37 125 ARG C CA 1
ATOM 2262 C C . ARG C 2 8 ? 3.178 2.476 12.124 1.00 41.10 125 ARG C C 1
ATOM 2263 O O . ARG C 2 8 ? 3.068 3.505 11.463 1.00 42.44 125 ARG C O 1
ATOM 2283 N N . GLN C 2 10 ? 2.103 5.706 13.993 1.00 46.94 127 GLN C N 1
ATOM 2284 C CA . GLN C 2 10 ? 2.806 6.918 14.390 1.00 52.22 127 GLN C CA 1
ATOM 2285 C C . GLN C 2 10 ? 2.168 7.574 15.615 1.00 53.06 127 GLN C C 1
ATOM 2286 O O . GLN C 2 10 ? 0.999 7.342 15.927 1.00 50.36 127 GLN C O 1
ATOM 2292 N N . LEU C 2 11 ? 2.954 8.395 16.296 1.00 58.15 128 LEU C N 1
ATOM 2293 C CA . LEU C 2 11 ? 2.519 9.105 17.493 1.00 60.66 128 LEU C CA 1
ATOM 2294 C C . LEU C 2 11 ? 1.730 10.345 17.079 1.00 63.99 128 LEU C C 1
ATOM 2295 O O . LEU C 2 11 ? 1.601 10.656 15.891 1.00 67.32 128 LEU C O 1
ATOM 2300 N N . PRO C 2 12 ? 1.156 11.086 18.047 1.00 64.86 129 PRO C N 1
ATOM 2301 C CA . PRO C 2 12 ? 0.522 12.348 17.645 1.00 67.48 129 PRO C CA 1
ATOM 2302 C C . PRO C 2 12 ? 1.538 13.408 17.217 1.00 65.39 129 PRO C C 1
ATOM 2303 O O . PRO C 2 12 ? 1.198 14.266 16.400 1.00 64.92 129 PRO C O 1
ATOM 2307 N N . ILE D 2 1 ? -14.662 -19.153 28.091 1.00 63.24 118 ILE D N 1
ATOM 2308 C CA . ILE D 2 1 ? -14.296 -20.352 27.344 1.00 62.43 118 ILE D CA 1
ATOM 2309 C C . ILE D 2 1 ? -15.435 -21.355 27.485 1.00 60.85 118 ILE D C 1
ATOM 2310 O O . ILE D 2 1 ? -16.120 -21.373 28.501 1.00 60.12 118 ILE D O 1
ATOM 2312 N N . PRO D 2 2 ? -15.662 -22.188 26.469 1.00 59.73 119 PRO D N 1
ATOM 2313 C CA . PRO D 2 2 ? -16.769 -23.147 26.561 1.00 57.59 119 PRO D CA 1
ATOM 2314 C C . PRO D 2 2 ? -16.456 -24.254 27.553 1.00 51.71 119 PRO D C 1
ATOM 2315 O O . PRO D 2 2 ? -15.299 -24.632 27.759 1.00 51.42 119 PRO D O 1
ATOM 2319 N N . LYS D 2 3 ? -17.511 -24.761 28.182 1.00 49.99 120 LYS D N 1
ATOM 2320 C CA . LYS D 2 3 ? -17.317 -25.773 29.202 1.00 50.25 120 LYS D CA 1
ATOM 2321 C C . LYS D 2 3 ? -16.836 -27.059 28.561 1.00 48.90 120 LYS D C 1
ATOM 2322 O O . LYS D 2 3 ? -17.160 -27.376 27.414 1.00 51.75 120 LYS D O 1
ATOM 2325 N N . ARG D 2 4 ? -16.028 -27.783 29.304 1.00 44.71 121 ARG D N 1
ATOM 2326 C CA . ARG D 2 4 ? -15.478 -29.031 28.826 1.00 42.70 121 ARG D CA 1
ATOM 2327 C C . ARG D 2 4 ? -16.123 -30.180 29.587 1.00 39.57 121 ARG D C 1
ATOM 2328 O 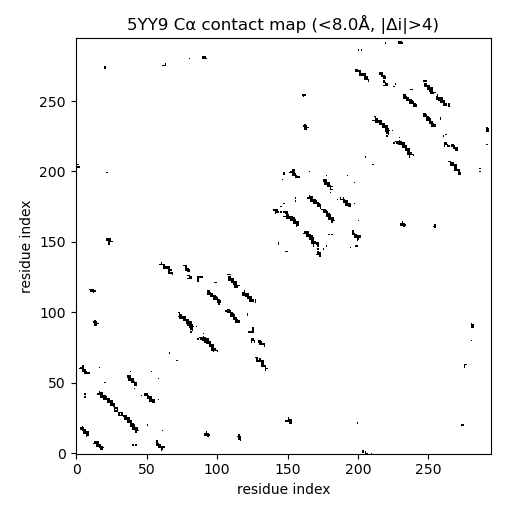O . ARG D 2 4 ? -16.557 -30.026 30.729 1.00 43.34 121 ARG D O 1
ATOM 2336 N N . ARG D 2 5 ? -16.214 -31.327 28.929 1.00 40.86 122 ARG D N 1
ATOM 2337 C CA . ARG D 2 5 ? -16.958 -32.454 29.473 1.00 40.83 122 ARG D CA 1
ATOM 2338 C C . ARG D 2 5 ? -16.086 -33.208 30.466 1.00 40.78 122 ARG D C 1
ATOM 2339 O O . ARG D 2 5 ? -15.080 -33.820 30.090 1.00 40.89 122 ARG D O 1
ATOM 2347 N N . THR D 2 6 ? -16.484 -33.174 31.735 1.00 37.62 123 THR D N 1
ATOM 2348 C CA . THR D 2 6 ? -15.712 -33.753 32.823 1.00 40.87 123 THR D CA 1
ATOM 2349 C C . THR D 2 6 ? -16.621 -34.615 33.686 1.00 40.66 123 THR D C 1
ATOM 2350 O O . THR D 2 6 ? -17.764 -34.242 33.965 1.00 41.05 123 THR D O 1
ATOM 2354 N N . ALA D 2 7 ? -16.105 -35.762 34.116 1.00 37.14 124 ALA D N 1
ATOM 2355 C CA . ALA D 2 7 ? -16.816 -36.584 35.081 1.00 37.52 124 ALA D CA 1
ATOM 2356 C C . ALA D 2 7 ? -16.941 -35.844 36.414 1.00 41.43 124 ALA D C 1
ATOM 2357 O O . ALA D 2 7 ? -16.368 -34.770 36.626 1.00 40.27 124 ALA D O 1
ATOM 2359 N N . ARG D 2 8 ? -17.701 -36.435 37.328 1.00 44.49 125 ARG D N 1
ATOM 2360 C CA . ARG D 2 8 ? -17.889 -35.860 38.654 1.00 43.23 125 ARG D CA 1
ATOM 2361 C C . ARG D 2 8 ? -17.028 -36.570 39.689 1.00 42.77 125 ARG D C 1
ATOM 2362 O O . ARG D 2 8 ? -16.997 -37.802 39.742 1.00 42.09 125 ARG D O 1
ATOM 2382 N N . GLN D 2 10 ? -16.039 -37.796 43.501 1.00 58.10 127 GLN D N 1
ATOM 2383 C CA . GLN D 2 10 ? -16.855 -38.560 44.441 1.00 59.56 127 GLN D CA 1
ATOM 2384 C C . GLN D 2 10 ? -16.666 -38.065 45.873 1.00 59.46 127 GLN D C 1
ATOM 2385 O O . GLN D 2 10 ? -15.627 -38.296 46.498 1.00 66.13 127 GLN D O 1
#

InterPro domains:
  IPR000626 Ubiquitin-like domain [PF00240] (3-75)
  IPR000626 Ubiquitin-like domain [PS50053] (1-75)
  IPR000626 Ubiquitin-like domain [SM00213] (1-74)
  IPR001841 Zinc finger, RING-type [PS50089] (318-364)
  IPR001841 Zinc finger, RING-type [PS50089] (724-763)
  IPR001841 Zinc finger, RING-type [SM00184] (318-363)
  IPR001841 Zinc finger, RING-type [SM00184] (724-762)
  IPR001965 Zinc finger, PHD-type [SM00249] (317-364)
  IPR003105 SRA-YDG [PF02182] (417-585)
  IPR003105 SRA-YDG [PS51015] (419-582)
  IPR003105 SRA-YDG [SM00466] (414-586)
  IPR011011 Zinc finger, FYVE/PHD-type [SSF57903] (316-367)
  IPR013083 Zinc finger, RING/FYVE/PHD-type [G3DSA:3.30.40.10] (670-793)
  IPR015947 PUA-like superfamily [SSF88697] (400-607)
  IPR017907 Zinc finger, RING-type, conserved site [PS00518] (739-748)
  IPR019787 Zinc finger, PHD-finger [PF00628] (318-363)
  IPR019787 Zinc finger, PHD-finger [PS50016] (310-366)
  IPR021991 UHRF1, tandem tudor domain [PF12148] (133-284)
  IPR029071 Ubiquitin-like domain superfamily [SSF54236] (1-96)
  IPR036987 SRA-YDG superfamily [G3DSA:2.30.280.10] (399-609)